Protein AF-A0A9D1DR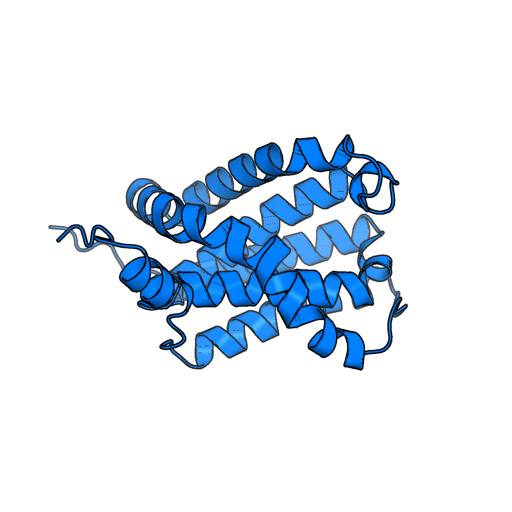M4-F1 (afdb_monomer_lite)

Radius of gyration: 16.8 Å; chains: 1; bounding box: 46×32×51 Å

Sequence (198 aa):
KNHEITGFREWLKTVFCVKNRISVYFLIAAGLVLYFGTHMAVSNRTETTLPFYMFFLSLPGNLIIGGLEDAGWTYVLQPRLDKKFGFLISSALIGIVWVFWHIPLFFIPGTNHCEGLIDFGMFNVQVMALSFFRGAIYKAAGKGYVFAYVLFHTMFNAAFSLFGPVTATWAGTIAANAIIVLFSVGIAAVYHKPKEIT

Foldseek 3Di:
DPPDQPDDVSLCCLLQVPDKDVVLVVLLVVLLCLLLVLLCVFLVDDAWPDPPVLLVVQLVVLLVPPLVVCLVCLVPQQVVLCVVPNLPRSLQVVLVVVLVVCVVLCVDPPHCNVVVLDDNVLVSLVSSLVSLVLSLSCLRTDSNSSNSRSNSSSSNVSVCNTRVVSSPDPRSSVRSSVVSNVVSVVSSVVSDDPPDPD

Secondary structure (DSSP, 8-state):
------SHHHHHHHHT-----HHHHHHHHHHHHHHHHHHHHHHT----SS-THHHHHHHHHHIIIIITHHHHHHHHHHHHHHHHHHHHHHHHHHHHHHHHHHGGGGGSTTSTTTTTSS-HHHHHHHHHHHHHHHHHHHHH--TTHHHHHHHHHHHHHHHHHHHGGGG--HHHHHHHHHHHHHHHHHHHHHT-PPP---

InterPro domains:
  IPR003675 CAAX prenyl protease 2/Lysostaphin resistance protein A-like domain [PF02517] (55-158)
  IPR042150 CAAX prenyl protease 2, MmRce1-like [PTHR35797] (40-194)

Organism: NCBI:txid2840830

pLDDT: mean 89.92, std 11.47, range [36.94, 98.56]

Structure (mmCIF, N/CA/C/O backbone):
data_AF-A0A9D1DRM4-F1
#
_entry.id   AF-A0A9D1DRM4-F1
#
loop_
_atom_site.group_PDB
_atom_site.id
_atom_site.type_symbol
_atom_site.label_atom_id
_atom_site.label_alt_id
_atom_site.label_comp_id
_atom_site.label_asym_id
_atom_site.label_entity_id
_atom_site.label_seq_id
_atom_site.pdbx_PDB_ins_code
_atom_site.Cartn_x
_atom_site.Cartn_y
_atom_site.Cartn_z
_atom_site.occupancy
_atom_site.B_iso_or_equiv
_atom_site.auth_seq_id
_atom_site.auth_comp_id
_atom_site.auth_asym_id
_atom_site.auth_atom_id
_atom_site.pdbx_PDB_model_num
ATOM 1 N N . LYS A 1 1 ? -22.356 -0.331 20.986 1.00 36.94 1 LYS A N 1
ATOM 2 C CA . LYS A 1 1 ? -23.014 0.815 20.313 1.00 36.94 1 LYS A CA 1
ATOM 3 C C . LYS A 1 1 ? -22.531 0.847 18.872 1.00 36.94 1 LYS A C 1
ATOM 5 O O . LYS A 1 1 ? -21.354 1.118 18.663 1.00 36.94 1 LYS A O 1
ATOM 10 N N . ASN A 1 2 ? -23.387 0.484 17.917 1.00 41.25 2 ASN A N 1
ATOM 11 C CA . ASN A 1 2 ? -23.089 0.656 16.498 1.00 41.25 2 ASN A CA 1
ATOM 12 C C . ASN A 1 2 ? -23.055 2.165 16.244 1.00 41.25 2 ASN A C 1
ATOM 14 O O . ASN A 1 2 ? -24.086 2.824 16.320 1.00 41.25 2 ASN A O 1
ATOM 18 N N . HIS A 1 3 ? -21.861 2.729 16.078 1.00 54.75 3 HIS A N 1
ATOM 19 C CA . HIS A 1 3 ? -21.708 4.096 15.594 1.00 54.75 3 HIS A CA 1
ATOM 20 C C . HIS A 1 3 ? -22.037 4.075 14.104 1.00 54.75 3 HIS A C 1
ATOM 22 O O . HIS A 1 3 ? -21.135 4.003 13.284 1.00 54.75 3 HIS A O 1
ATOM 28 N N . GLU A 1 4 ? -23.318 4.014 13.757 1.00 66.31 4 GLU A N 1
ATOM 29 C CA . GLU A 1 4 ? -23.748 4.189 12.375 1.00 66.31 4 GLU A CA 1
ATOM 30 C C . GLU A 1 4 ? -23.605 5.668 12.029 1.00 66.31 4 GLU A C 1
ATOM 32 O O . GLU A 1 4 ? -24.077 6.534 12.763 1.00 66.31 4 GLU A O 1
ATOM 37 N N . ILE A 1 5 ? -22.876 5.953 10.951 1.00 72.06 5 ILE A N 1
ATOM 38 C CA . ILE A 1 5 ? -22.712 7.310 10.437 1.00 72.06 5 ILE A CA 1
ATOM 39 C C . ILE A 1 5 ? -24.086 7.791 9.978 1.00 72.06 5 ILE A C 1
ATOM 41 O O . ILE A 1 5 ? -24.659 7.234 9.045 1.00 72.06 5 ILE A O 1
ATOM 45 N N . THR A 1 6 ? -24.598 8.835 10.623 1.00 77.62 6 THR A N 1
ATOM 46 C CA . THR A 1 6 ? -25.965 9.327 10.397 1.00 77.62 6 THR A CA 1
ATOM 47 C C . THR A 1 6 ? -26.061 10.346 9.258 1.00 77.62 6 THR A C 1
ATOM 49 O O . THR A 1 6 ? -27.157 10.681 8.816 1.00 77.62 6 THR A O 1
ATOM 52 N N . GLY A 1 7 ? -24.926 10.824 8.731 1.00 83.69 7 GLY A N 1
ATOM 53 C CA . GLY A 1 7 ? -24.907 11.729 7.583 1.00 83.69 7 GLY A CA 1
ATOM 54 C C . GLY A 1 7 ? -23.515 12.064 7.043 1.00 83.69 7 GLY A C 1
ATOM 55 O O . GLY A 1 7 ? -22.487 11.777 7.660 1.00 83.69 7 GLY A O 1
ATOM 56 N N . PHE A 1 8 ? -23.482 12.739 5.890 1.00 82.56 8 PHE A N 1
ATOM 57 C CA . PHE A 1 8 ? -22.255 13.076 5.150 1.00 82.56 8 PHE A CA 1
ATOM 58 C C . PHE A 1 8 ? -21.216 13.845 5.985 1.00 82.56 8 PHE A C 1
ATOM 60 O O . PHE A 1 8 ? -20.021 13.562 5.933 1.00 82.56 8 PHE A O 1
ATOM 67 N N . ARG A 1 9 ? -21.659 14.781 6.834 1.00 83.81 9 ARG A N 1
ATOM 68 C CA . ARG A 1 9 ? -20.763 15.541 7.723 1.00 83.81 9 ARG A CA 1
ATOM 69 C C . ARG A 1 9 ? -20.055 14.647 8.746 1.00 83.81 9 ARG A C 1
ATOM 71 O O . ARG A 1 9 ? -18.907 14.905 9.099 1.00 83.81 9 ARG A O 1
ATOM 78 N N . GLU A 1 10 ? -20.737 13.628 9.256 1.00 82.19 10 GLU A N 1
ATOM 79 C CA . GLU A 1 10 ? -20.170 12.676 10.215 1.00 82.19 10 GLU A CA 1
ATOM 80 C C . GLU A 1 10 ? -19.231 11.680 9.520 1.00 82.19 10 GLU A C 1
ATOM 82 O O . GLU A 1 10 ? -18.183 11.331 10.071 1.00 82.19 10 GLU A O 1
ATOM 87 N N . TRP A 1 11 ? -19.536 11.328 8.267 1.00 82.38 11 TRP A N 1
ATOM 88 C CA . TRP A 1 11 ? -18.630 10.575 7.404 1.00 82.38 11 TRP A CA 1
ATOM 89 C C . TRP A 1 11 ? -17.308 11.317 7.202 1.00 82.38 11 TRP A C 1
ATOM 91 O O . TRP A 1 11 ? -16.253 10.782 7.537 1.00 82.38 11 TRP A O 1
ATOM 101 N N . LEU A 1 12 ? -17.357 12.586 6.783 1.00 84.25 12 LEU A N 1
ATOM 102 C CA . LEU A 1 12 ? -16.156 13.409 6.610 1.00 84.25 12 LEU A CA 1
ATOM 103 C C . LEU A 1 12 ? -15.336 13.516 7.899 1.00 84.25 12 LEU A C 1
ATOM 105 O O . LEU A 1 12 ? -14.119 13.361 7.870 1.00 84.25 12 LEU A O 1
ATOM 109 N N . LYS A 1 13 ? -15.985 13.715 9.052 1.00 84.50 13 LYS A N 1
ATOM 110 C CA . LYS A 1 13 ? -15.288 13.743 10.350 1.00 84.50 13 LYS A CA 1
ATOM 111 C C . LYS A 1 13 ? -14.579 12.429 10.671 1.00 84.50 13 LYS A C 1
ATOM 113 O O . LYS A 1 13 ? -13.543 12.451 11.328 1.00 84.50 13 LYS A O 1
ATOM 118 N N . THR A 1 14 ? -15.139 11.304 10.241 1.00 83.31 14 THR A N 1
ATOM 119 C CA . THR A 1 14 ? -14.554 9.977 10.450 1.00 83.31 14 THR A CA 1
ATOM 120 C C . THR A 1 14 ? -13.354 9.758 9.532 1.00 83.31 14 THR A C 1
ATOM 122 O O . THR A 1 14 ? -12.290 9.351 9.999 1.00 83.31 14 THR A O 1
ATOM 125 N N . VAL A 1 15 ? -13.506 10.079 8.245 1.00 84.06 15 VAL A N 1
ATOM 126 C CA . VAL A 1 15 ? -12.454 9.934 7.230 1.00 84.06 15 VAL A CA 1
ATOM 127 C C . VAL A 1 15 ? -11.271 10.853 7.514 1.00 84.06 15 VAL A C 1
ATOM 129 O O . VAL A 1 15 ? -10.132 10.405 7.466 1.00 84.06 15 VAL A O 1
ATOM 132 N N . PHE A 1 16 ? -11.529 12.104 7.895 1.00 86.88 16 PHE A N 1
ATOM 133 C CA . PHE A 1 16 ? -10.506 13.109 8.196 1.00 86.88 16 PHE A CA 1
ATOM 134 C C . PHE A 1 16 ? -10.181 13.210 9.695 1.00 86.88 16 PHE A C 1
ATOM 136 O O . PHE A 1 16 ? -9.763 14.256 10.194 1.00 86.88 16 PHE A O 1
ATOM 143 N N . CYS A 1 17 ? -10.362 12.121 10.448 1.00 87.12 17 CYS A N 1
ATOM 144 C CA . CYS A 1 17 ? -10.011 12.076 11.865 1.00 87.12 17 CYS A CA 1
ATOM 145 C C . CYS A 1 17 ? -8.489 11.955 12.057 1.00 87.12 17 CYS A C 1
ATOM 147 O O . CYS A 1 17 ? -7.955 10.869 12.279 1.00 87.12 17 CYS A O 1
ATOM 149 N N . VAL A 1 18 ? -7.791 13.095 12.044 1.00 86.44 18 VAL A N 1
ATOM 150 C CA . VAL A 1 18 ? -6.328 13.192 12.249 1.00 86.44 18 VAL A CA 1
ATOM 151 C C . VAL A 1 18 ? -5.904 12.843 13.686 1.00 86.44 18 VAL A C 1
ATOM 153 O O . VAL A 1 18 ? -4.725 12.686 14.002 1.00 86.44 18 VAL A O 1
ATOM 156 N N . LYS A 1 19 ? -6.846 12.706 14.623 1.00 87.06 19 LYS A N 1
ATOM 157 C CA . LYS A 1 19 ? -6.506 12.415 16.018 1.00 87.06 19 LYS A CA 1
ATOM 158 C C . LYS A 1 19 ? -6.052 10.959 16.170 1.00 87.06 19 LYS A C 1
ATOM 160 O O . LYS A 1 19 ? -6.870 10.047 16.301 1.00 87.06 19 LYS A O 1
ATOM 165 N N . ASN A 1 20 ? -4.738 10.754 16.216 1.00 88.38 20 ASN A N 1
ATOM 166 C CA . ASN A 1 20 ? -4.112 9.455 16.443 1.00 88.38 20 ASN A CA 1
ATOM 167 C C . ASN A 1 20 ? -2.824 9.588 17.273 1.00 88.38 20 ASN A C 1
ATOM 169 O O . ASN A 1 20 ? -2.328 10.693 17.491 1.00 88.38 20 ASN A O 1
ATOM 173 N N . ARG A 1 21 ? -2.286 8.463 17.760 1.00 91.00 21 ARG A N 1
ATOM 174 C CA . ARG A 1 21 ? -0.978 8.441 18.435 1.00 91.00 21 ARG A CA 1
ATOM 175 C C . ARG A 1 21 ? 0.113 8.813 17.434 1.00 91.00 21 ARG A C 1
ATOM 177 O O . ARG A 1 21 ? 0.102 8.299 16.319 1.00 91.00 21 ARG A O 1
ATOM 184 N N . ILE A 1 22 ? 1.081 9.633 17.844 1.00 90.88 22 ILE A N 1
ATOM 185 C CA . ILE A 1 22 ? 2.159 10.077 16.946 1.00 90.88 22 ILE A CA 1
ATOM 186 C C . ILE A 1 22 ? 2.984 8.907 16.387 1.00 90.88 22 ILE A C 1
ATOM 188 O O . ILE A 1 22 ? 3.410 8.939 15.236 1.00 90.88 22 ILE A O 1
ATOM 192 N N . SER A 1 23 ? 3.105 7.824 17.161 1.00 91.75 23 SER A N 1
ATOM 193 C CA . SER A 1 23 ? 3.755 6.578 16.745 1.00 91.75 23 SER A CA 1
ATOM 194 C C . SER A 1 23 ? 3.146 5.965 15.480 1.00 91.75 23 SER A C 1
ATOM 196 O O . SER A 1 23 ? 3.852 5.293 14.741 1.00 91.75 23 SER A O 1
ATOM 198 N N . VAL A 1 24 ? 1.860 6.204 15.199 1.00 94.31 24 VAL A N 1
ATOM 199 C CA . VAL A 1 24 ? 1.194 5.695 13.989 1.00 94.31 24 VAL A CA 1
ATOM 200 C C . VAL A 1 24 ? 1.701 6.417 12.743 1.00 94.31 24 VAL A C 1
ATOM 202 O O . VAL A 1 24 ? 1.925 5.780 11.722 1.00 94.31 24 VAL A O 1
ATOM 205 N N . TYR A 1 25 ? 1.945 7.726 12.824 1.00 95.19 25 TYR A N 1
ATOM 206 C CA . TYR A 1 25 ? 2.501 8.489 11.704 1.00 95.19 25 TYR A CA 1
ATOM 207 C C . TYR A 1 25 ? 3.953 8.104 11.424 1.00 95.19 25 TYR A C 1
ATOM 209 O O . TYR A 1 25 ? 4.328 7.922 10.267 1.00 95.19 25 TYR A O 1
ATOM 217 N N . PHE A 1 26 ? 4.744 7.882 12.478 1.00 95.88 26 PHE A N 1
ATOM 218 C CA . PHE A 1 26 ? 6.086 7.318 12.334 1.00 95.88 26 PHE A CA 1
ATOM 219 C C . PHE A 1 26 ? 6.060 5.918 11.723 1.00 95.88 26 PHE A C 1
ATOM 221 O O . PHE A 1 26 ? 6.889 5.618 10.874 1.00 95.88 26 PHE A O 1
ATOM 228 N N . LEU A 1 27 ? 5.092 5.081 12.101 1.00 96.31 27 LEU A N 1
ATOM 229 C CA . LEU A 1 27 ? 4.919 3.748 11.532 1.00 96.31 27 LEU A CA 1
ATOM 230 C C . LEU A 1 27 ? 4.606 3.803 10.033 1.00 96.31 27 LEU A C 1
ATOM 232 O O . LEU A 1 27 ? 5.196 3.043 9.274 1.00 96.31 27 LEU A O 1
ATOM 236 N N . ILE A 1 28 ? 3.736 4.719 9.595 1.00 97.06 28 ILE A N 1
ATOM 237 C CA . ILE A 1 28 ? 3.430 4.935 8.170 1.00 97.06 28 ILE A CA 1
ATOM 238 C C . ILE A 1 28 ? 4.693 5.351 7.406 1.00 97.06 28 ILE A C 1
ATOM 240 O O . ILE A 1 28 ? 5.018 4.749 6.384 1.00 97.06 28 ILE A O 1
ATOM 244 N N . ALA A 1 29 ? 5.433 6.337 7.923 1.00 97.25 29 ALA A N 1
ATOM 245 C CA . ALA A 1 29 ? 6.683 6.784 7.315 1.00 97.25 29 ALA A CA 1
ATOM 246 C C . ALA A 1 29 ? 7.726 5.654 7.256 1.00 97.25 29 ALA A C 1
ATOM 248 O O . ALA A 1 29 ? 8.344 5.439 6.216 1.00 97.25 29 ALA A O 1
ATOM 249 N N . ALA A 1 30 ? 7.873 4.887 8.341 1.00 97.44 30 ALA A N 1
ATOM 250 C CA . ALA A 1 30 ? 8.773 3.743 8.407 1.00 97.44 30 ALA A CA 1
ATOM 251 C C . ALA A 1 30 ? 8.388 2.655 7.398 1.00 97.44 30 ALA A C 1
ATOM 253 O O . ALA A 1 30 ? 9.265 2.131 6.724 1.00 97.44 30 ALA A O 1
ATOM 254 N N . GLY A 1 31 ? 7.096 2.352 7.242 1.00 97.94 31 GLY A N 1
ATOM 255 C CA . GLY A 1 31 ? 6.619 1.389 6.249 1.00 97.94 31 GLY A CA 1
ATOM 256 C C . GLY A 1 31 ? 6.957 1.796 4.815 1.00 97.94 31 GLY A C 1
ATOM 257 O O . GLY A 1 31 ? 7.418 0.962 4.042 1.00 97.94 31 GLY A O 1
ATOM 258 N N . LEU A 1 32 ? 6.803 3.080 4.473 1.00 97.50 32 LEU A N 1
ATOM 259 C CA . LEU A 1 32 ? 7.175 3.606 3.154 1.00 97.50 32 LEU A CA 1
ATOM 260 C C . LEU A 1 32 ? 8.683 3.521 2.911 1.00 97.50 32 LEU A C 1
ATOM 262 O O . LEU A 1 32 ? 9.111 3.000 1.883 1.00 97.50 32 LEU A O 1
ATOM 266 N N . VAL A 1 33 ? 9.486 3.992 3.869 1.00 97.50 33 VAL A N 1
ATOM 267 C CA . VAL A 1 33 ? 10.953 3.937 3.780 1.00 97.50 33 VAL A CA 1
ATOM 268 C C . VAL A 1 33 ? 11.430 2.493 3.666 1.00 97.50 33 VAL A C 1
ATOM 270 O O . VAL A 1 33 ? 12.284 2.197 2.838 1.00 97.50 33 VAL A O 1
ATOM 273 N N . LEU A 1 34 ? 10.854 1.583 4.451 1.00 97.94 34 LEU A N 1
ATOM 274 C CA . LEU A 1 34 ? 11.199 0.168 4.421 1.00 97.94 34 LEU A CA 1
ATOM 275 C C . LEU A 1 34 ? 10.847 -0.461 3.069 1.00 97.94 34 LEU A C 1
ATOM 277 O O . LEU A 1 34 ? 11.671 -1.171 2.497 1.00 97.94 34 LEU A O 1
ATOM 281 N N . TYR A 1 35 ? 9.658 -0.173 2.535 1.00 98.19 35 TYR A N 1
ATOM 282 C CA . TYR A 1 35 ? 9.191 -0.728 1.266 1.00 98.19 35 TYR A CA 1
ATOM 283 C C . TYR A 1 35 ? 10.049 -0.256 0.083 1.00 98.19 35 TYR A C 1
ATOM 285 O O . TYR A 1 35 ? 10.682 -1.068 -0.596 1.00 98.19 35 TYR A O 1
ATOM 293 N N . PHE A 1 36 ? 10.127 1.060 -0.142 1.00 96.94 36 PHE A N 1
ATOM 294 C CA . PHE A 1 36 ? 10.882 1.618 -1.268 1.00 96.94 36 PHE A CA 1
ATOM 295 C C . PHE A 1 36 ? 12.396 1.462 -1.077 1.00 96.94 36 PHE A C 1
ATOM 297 O O . PHE A 1 36 ? 13.102 1.152 -2.033 1.00 96.94 36 PHE A O 1
ATOM 304 N N . GLY A 1 37 ? 12.897 1.584 0.155 1.00 97.06 37 GLY A N 1
ATOM 305 C CA . GLY A 1 37 ? 14.309 1.375 0.473 1.00 97.06 37 GLY A CA 1
ATOM 306 C C . GLY A 1 37 ? 14.765 -0.063 0.225 1.00 97.06 37 GLY A C 1
ATOM 307 O O . GLY A 1 37 ? 15.851 -0.266 -0.312 1.00 97.06 37 GLY A O 1
ATOM 308 N N . THR A 1 38 ? 13.926 -1.064 0.519 1.00 97.69 38 THR A N 1
ATOM 309 C CA . THR A 1 38 ? 14.236 -2.466 0.183 1.00 97.69 38 THR A CA 1
ATOM 310 C C . THR A 1 38 ? 14.303 -2.666 -1.326 1.00 97.69 38 THR A C 1
ATOM 312 O O . THR A 1 38 ? 15.235 -3.303 -1.815 1.00 97.69 38 THR A O 1
ATOM 315 N N . HIS A 1 39 ? 13.355 -2.098 -2.076 1.00 97.06 39 HIS A N 1
ATOM 316 C CA . HIS A 1 39 ? 13.408 -2.126 -3.535 1.00 97.06 39 HIS A CA 1
ATOM 317 C C . HIS A 1 39 ? 14.721 -1.539 -4.057 1.00 97.06 39 HIS A C 1
ATOM 319 O O . HIS A 1 39 ? 15.394 -2.199 -4.847 1.00 97.06 39 HIS A O 1
ATOM 325 N N . MET A 1 40 ? 15.126 -0.360 -3.576 1.00 95.88 40 MET A N 1
ATOM 326 C CA . MET A 1 40 ? 16.384 0.279 -3.978 1.00 95.88 40 MET A CA 1
ATOM 327 C C . MET A 1 40 ? 17.606 -0.580 -3.633 1.00 95.88 40 MET A C 1
ATOM 329 O O . MET A 1 40 ? 18.469 -0.791 -4.483 1.00 95.88 40 MET A O 1
ATOM 333 N N . ALA A 1 41 ? 17.655 -1.128 -2.417 1.00 96.62 41 ALA A N 1
ATOM 334 C CA . ALA A 1 41 ? 18.775 -1.935 -1.940 1.00 96.62 41 ALA A CA 1
ATOM 335 C C . ALA A 1 41 ? 18.930 -3.260 -2.705 1.00 96.62 41 ALA A C 1
ATOM 337 O O . ALA A 1 41 ? 20.045 -3.655 -3.031 1.00 96.62 41 ALA A O 1
ATOM 338 N N . VAL A 1 42 ? 17.823 -3.946 -3.002 1.00 96.75 42 VAL A N 1
ATOM 339 C CA . VAL A 1 42 ? 17.845 -5.273 -3.642 1.00 96.75 42 VAL A CA 1
ATOM 340 C C . VAL A 1 42 ? 17.980 -5.175 -5.158 1.00 96.75 42 VAL A C 1
ATOM 342 O O . VAL A 1 42 ? 18.662 -5.992 -5.769 1.00 96.75 42 VAL A O 1
ATOM 345 N N . SER A 1 43 ? 17.335 -4.186 -5.781 1.00 92.06 43 SER A N 1
ATOM 346 C CA . SER A 1 43 ? 17.418 -3.995 -7.234 1.00 92.06 43 SER A CA 1
ATOM 347 C C . SER A 1 43 ? 18.674 -3.241 -7.674 1.00 92.06 43 SER A C 1
ATOM 349 O O . SER A 1 43 ? 18.968 -3.221 -8.868 1.00 92.06 43 SER A O 1
ATOM 351 N N . ASN A 1 44 ? 19.402 -2.630 -6.730 1.00 91.31 44 ASN A N 1
ATOM 352 C CA . ASN A 1 44 ? 20.499 -1.698 -6.989 1.00 91.31 44 ASN A CA 1
ATOM 353 C C . ASN A 1 44 ? 20.085 -0.559 -7.946 1.00 91.31 44 ASN A C 1
ATOM 355 O O . ASN A 1 44 ? 20.857 -0.135 -8.806 1.00 91.31 44 ASN A O 1
ATOM 359 N N . ARG A 1 45 ? 18.833 -0.094 -7.820 1.00 88.69 45 ARG A N 1
ATOM 360 C CA . ARG A 1 45 ? 18.260 1.009 -8.603 1.00 88.69 45 ARG A CA 1
ATOM 361 C C . ARG A 1 45 ? 17.907 2.170 -7.691 1.00 88.69 45 ARG A C 1
ATOM 363 O O . ARG A 1 45 ? 17.248 1.990 -6.672 1.00 88.69 45 ARG A O 1
ATOM 370 N N . THR A 1 46 ? 18.286 3.369 -8.103 1.00 89.12 46 THR A N 1
ATOM 371 C CA . THR A 1 46 ? 17.977 4.630 -7.405 1.00 89.12 46 THR A CA 1
ATOM 372 C C . THR A 1 46 ? 17.340 5.659 -8.337 1.00 89.12 46 THR A C 1
ATOM 374 O O . THR A 1 46 ? 17.280 6.845 -8.022 1.00 89.12 46 THR A O 1
ATOM 377 N N . GLU A 1 47 ? 16.861 5.194 -9.491 1.00 88.31 47 GLU A N 1
ATOM 378 C CA . GLU A 1 47 ? 16.211 6.010 -10.509 1.00 88.31 47 GLU A CA 1
ATOM 379 C C . GLU A 1 47 ? 14.950 6.682 -9.955 1.00 88.31 47 GLU A C 1
ATOM 381 O O . GLU A 1 47 ? 14.124 6.052 -9.287 1.00 88.31 47 GLU A O 1
ATOM 386 N N . THR A 1 48 ? 14.791 7.965 -10.272 1.00 88.12 48 THR A N 1
ATOM 387 C CA . THR A 1 48 ? 13.595 8.747 -9.968 1.00 88.12 48 THR A CA 1
ATOM 388 C C . THR A 1 48 ? 12.977 9.267 -11.258 1.00 88.12 48 THR A C 1
ATOM 390 O O . THR A 1 48 ? 13.665 9.802 -12.124 1.00 88.12 48 THR A O 1
ATOM 393 N N . THR A 1 49 ? 11.663 9.113 -11.398 1.00 87.25 49 THR A N 1
ATOM 394 C CA . THR A 1 49 ? 10.894 9.631 -12.546 1.00 87.25 49 THR A CA 1
ATOM 395 C C . THR A 1 49 ? 10.624 11.122 -12.425 1.00 87.25 49 THR A C 1
ATOM 397 O O . THR A 1 49 ? 10.549 11.830 -13.426 1.00 87.25 49 THR A O 1
ATOM 400 N N . LEU A 1 50 ? 10.450 11.598 -11.192 1.00 89.50 50 LEU A N 1
ATOM 401 C CA . LEU A 1 50 ? 10.074 12.966 -10.875 1.00 89.50 50 LEU A CA 1
ATOM 402 C C . LEU A 1 50 ? 10.974 13.530 -9.767 1.00 89.50 50 LEU A C 1
ATOM 404 O O . LEU A 1 50 ? 11.418 12.786 -8.886 1.00 89.50 50 LEU A O 1
ATOM 408 N N . PRO A 1 51 ? 11.216 14.853 -9.755 1.00 91.94 51 PRO A N 1
ATOM 409 C CA . PRO A 1 51 ? 11.911 15.503 -8.653 1.00 91.94 51 PRO A CA 1
ATOM 410 C C . PRO A 1 51 ? 11.192 15.293 -7.317 1.00 91.94 51 PRO A C 1
ATOM 412 O O . PRO A 1 51 ? 9.964 15.276 -7.259 1.00 91.94 51 PRO A O 1
ATOM 415 N N . PHE A 1 52 ? 11.944 15.245 -6.215 1.00 90.69 52 PHE A N 1
ATOM 416 C CA . PHE A 1 52 ? 11.384 14.941 -4.893 1.00 90.69 52 PHE A CA 1
ATOM 417 C C . PHE A 1 52 ? 10.242 15.877 -4.456 1.00 90.69 52 PHE A C 1
ATOM 419 O O . PHE A 1 52 ? 9.302 15.432 -3.806 1.00 90.69 52 PHE A O 1
ATOM 426 N N . TYR A 1 53 ? 10.254 17.155 -4.851 1.00 92.69 53 TYR A N 1
ATOM 427 C CA . TYR A 1 53 ? 9.172 18.087 -4.504 1.00 92.69 53 TYR A CA 1
ATOM 428 C C . TYR A 1 53 ? 7.805 17.671 -5.087 1.00 92.69 53 TYR A C 1
ATOM 430 O O . TYR A 1 53 ? 6.770 18.021 -4.516 1.00 92.69 53 TYR A O 1
ATOM 438 N N . MET A 1 54 ? 7.782 16.882 -6.172 1.00 93.69 54 MET A N 1
ATOM 439 C CA . MET A 1 54 ? 6.547 16.333 -6.748 1.00 93.69 54 MET A CA 1
ATOM 440 C C . MET A 1 54 ? 5.849 15.354 -5.804 1.00 93.69 54 MET A C 1
ATOM 442 O O . MET A 1 54 ? 4.633 15.187 -5.900 1.00 93.69 54 MET A O 1
ATOM 446 N N . PHE A 1 55 ? 6.574 14.768 -4.844 1.00 94.06 55 PHE A N 1
ATOM 447 C CA . PHE A 1 55 ? 5.962 13.988 -3.773 1.00 94.06 55 PHE A CA 1
ATOM 448 C C . PHE A 1 55 ? 4.874 14.810 -3.081 1.00 94.06 55 PHE A C 1
ATOM 450 O O . PHE A 1 55 ? 3.723 14.393 -3.038 1.00 94.06 55 PHE A O 1
ATOM 457 N N . PHE A 1 56 ? 5.215 16.018 -2.626 1.00 94.06 56 PHE A N 1
ATOM 458 C CA . PHE A 1 56 ? 4.289 16.889 -1.905 1.00 94.06 56 PHE A CA 1
ATOM 459 C C . PHE A 1 56 ? 3.199 17.464 -2.810 1.00 94.06 56 PHE A C 1
ATOM 461 O O . PHE A 1 56 ? 2.040 17.522 -2.402 1.00 94.06 56 PHE A O 1
ATOM 468 N N . LEU A 1 57 ? 3.549 17.848 -4.043 1.00 93.81 57 LEU A N 1
ATOM 469 C CA . LEU A 1 57 ? 2.581 18.405 -4.995 1.00 93.81 57 LEU A CA 1
ATOM 470 C C . LEU A 1 57 ? 1.528 17.386 -5.439 1.00 93.81 57 LEU A C 1
ATOM 472 O O . LEU A 1 57 ? 0.400 17.768 -5.735 1.00 93.81 57 LEU A O 1
ATOM 476 N N . SER A 1 58 ? 1.870 16.097 -5.459 1.00 92.00 58 SER A N 1
ATOM 477 C CA . SER A 1 58 ? 0.949 15.037 -5.872 1.00 92.00 58 SER A CA 1
ATOM 478 C C . SER A 1 58 ? 0.011 14.562 -4.754 1.00 92.00 58 SER A C 1
ATOM 480 O O . SER A 1 58 ? -0.978 13.889 -5.048 1.00 92.00 58 SER A O 1
ATOM 482 N N . LEU A 1 59 ? 0.253 14.916 -3.482 1.00 92.88 59 LEU A N 1
ATOM 483 C CA . LEU A 1 59 ? -0.575 14.459 -2.353 1.00 92.88 59 LEU A CA 1
ATOM 484 C C . LEU A 1 59 ? -2.066 14.819 -2.494 1.00 92.88 59 LEU A C 1
ATOM 486 O O . LEU A 1 59 ? -2.888 13.935 -2.256 1.00 92.88 59 LEU A O 1
ATOM 490 N N . PRO A 1 60 ? -2.467 16.045 -2.896 1.00 91.69 60 PRO A N 1
ATOM 491 C CA . PRO A 1 60 ? -3.886 16.382 -3.020 1.00 91.69 60 PRO A CA 1
ATOM 492 C C . PRO A 1 60 ? -4.605 15.544 -4.083 1.00 91.69 60 PRO A C 1
ATOM 494 O O . PRO A 1 60 ? -5.713 15.071 -3.844 1.00 91.69 60 PRO A O 1
ATOM 497 N N . GLY A 1 61 ? -3.964 15.316 -5.234 1.00 88.69 61 GLY A N 1
ATOM 498 C CA . GLY A 1 61 ? -4.521 14.481 -6.301 1.00 88.69 61 GLY A CA 1
ATOM 499 C C . GLY A 1 61 ? -4.634 13.018 -5.876 1.00 88.69 61 GLY A C 1
ATOM 500 O O . GLY A 1 61 ? -5.697 12.414 -6.011 1.00 88.69 61 GLY A O 1
ATOM 501 N N . ASN A 1 62 ? -3.573 12.476 -5.271 1.00 89.44 62 ASN A N 1
ATOM 502 C CA . ASN A 1 62 ? -3.556 11.102 -4.764 1.00 89.44 62 ASN A CA 1
ATOM 503 C C . ASN A 1 62 ? -4.559 10.871 -3.628 1.00 89.44 62 ASN A C 1
ATOM 505 O O . ASN A 1 62 ? -5.088 9.770 -3.508 1.00 89.44 62 ASN A O 1
ATOM 509 N N . LEU A 1 63 ? -4.853 11.893 -2.820 1.00 89.06 63 LEU A N 1
ATOM 510 C CA . LEU A 1 63 ? -5.876 11.819 -1.781 1.00 89.06 63 LEU A CA 1
ATOM 511 C C . LEU A 1 63 ? -7.273 11.651 -2.386 1.00 89.06 63 LEU A C 1
ATOM 513 O O . LEU A 1 63 ? -8.050 10.837 -1.894 1.00 89.06 63 LEU A O 1
ATOM 517 N N . ILE A 1 64 ? -7.588 12.415 -3.436 1.00 85.31 64 ILE A N 1
ATOM 518 C CA . ILE A 1 64 ? -8.901 12.381 -4.092 1.00 85.31 64 ILE A CA 1
ATOM 519 C C . ILE A 1 64 ? -9.084 11.081 -4.869 1.00 85.31 64 ILE A C 1
ATOM 521 O O . ILE A 1 64 ? -10.139 10.464 -4.755 1.00 85.31 64 ILE A O 1
ATOM 525 N N . ILE A 1 65 ? -8.070 10.696 -5.647 1.00 79.88 65 ILE A N 1
ATOM 526 C CA . ILE A 1 65 ? -8.140 9.537 -6.534 1.00 79.88 65 ILE A CA 1
ATOM 527 C C . ILE A 1 65 ? -7.973 8.262 -5.713 1.00 79.88 65 ILE A C 1
ATOM 529 O O . ILE A 1 65 ? -8.938 7.544 -5.563 1.00 79.88 65 ILE A O 1
ATOM 533 N N . GLY A 1 66 ? -6.819 8.014 -5.089 1.00 75.19 66 GLY A N 1
ATOM 534 C CA . GLY A 1 66 ? -6.582 6.749 -4.379 1.00 75.19 66 GLY A CA 1
ATOM 535 C C . GLY A 1 66 ? -7.038 6.751 -2.919 1.00 75.19 66 GLY A C 1
ATOM 536 O O . GLY A 1 66 ? -7.710 5.832 -2.458 1.00 75.19 66 GLY A O 1
ATOM 537 N N . GLY A 1 67 ? -6.696 7.796 -2.160 1.00 75.44 67 GLY A N 1
ATOM 538 C CA . GLY A 1 67 ? -6.908 7.821 -0.711 1.00 75.44 67 GLY A CA 1
ATOM 539 C C . GLY A 1 67 ? -8.375 7.636 -0.306 1.00 75.44 67 GLY A C 1
ATOM 540 O O . GLY A 1 67 ? -8.674 6.865 0.606 1.00 75.44 67 GLY A O 1
ATOM 541 N N . LEU A 1 68 ? -9.303 8.316 -0.982 1.00 82.12 68 LEU A N 1
ATOM 542 C CA . LEU A 1 68 ? -10.732 8.247 -0.665 1.00 82.12 68 LEU A CA 1
ATOM 543 C C . LEU A 1 68 ? -11.430 6.969 -1.151 1.00 82.12 68 LEU A C 1
ATOM 545 O O . LEU A 1 68 ? -12.438 6.605 -0.538 1.00 82.12 68 LEU A O 1
ATOM 549 N N . GLU A 1 69 ? -10.900 6.256 -2.156 1.00 76.38 69 GLU A N 1
ATOM 550 C CA . GLU A 1 69 ? -11.442 4.953 -2.603 1.00 76.38 69 GLU A CA 1
ATOM 551 C C . GLU A 1 69 ? -11.575 3.971 -1.431 1.00 76.38 69 GLU A C 1
ATOM 553 O 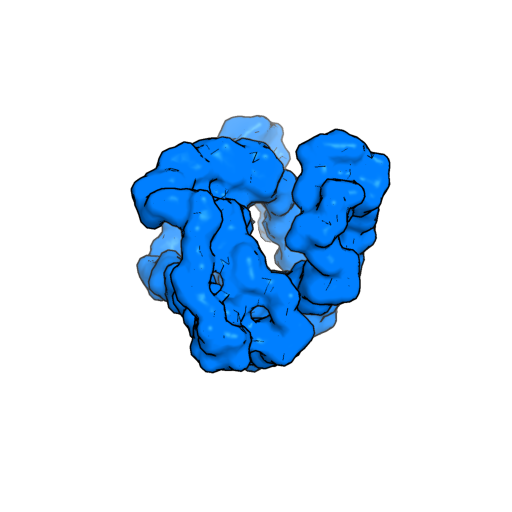O . GLU A 1 69 ? -12.521 3.187 -1.320 1.00 76.38 69 GLU A O 1
ATOM 558 N N . ASP A 1 70 ? -10.643 4.068 -0.490 1.00 74.69 70 ASP A N 1
ATOM 559 C CA . ASP A 1 70 ? -10.505 3.149 0.622 1.00 74.69 70 ASP A CA 1
ATOM 560 C C . ASP A 1 70 ? -11.293 3.498 1.873 1.00 74.69 70 ASP A C 1
ATOM 562 O O . ASP A 1 70 ? -11.426 2.659 2.776 1.00 74.69 70 ASP A O 1
ATOM 566 N N . ALA A 1 71 ? -11.808 4.722 1.956 1.00 80.31 71 ALA A N 1
ATOM 567 C CA . ALA A 1 71 ? -12.484 5.215 3.145 1.00 80.31 71 ALA A CA 1
ATOM 568 C C . ALA A 1 71 ? -13.685 4.327 3.515 1.00 80.31 71 ALA A C 1
ATOM 570 O O . ALA A 1 71 ? -13.874 3.990 4.687 1.00 80.31 71 ALA A O 1
ATOM 571 N N . GLY A 1 72 ? -14.454 3.881 2.514 1.00 75.75 72 GLY A N 1
ATOM 572 C CA . GLY A 1 72 ? -15.611 3.001 2.699 1.00 75.75 72 GLY A CA 1
ATOM 573 C C . GLY A 1 72 ? -15.223 1.598 3.174 1.00 75.75 72 GLY A C 1
ATOM 574 O O . GLY A 1 72 ? -15.674 1.144 4.231 1.00 75.75 72 GLY A O 1
ATOM 575 N N . TRP A 1 73 ? -14.338 0.923 2.435 1.00 76.50 73 TRP A N 1
ATOM 576 C CA . TRP A 1 73 ? -13.877 -0.431 2.761 1.00 76.50 73 TRP A CA 1
ATOM 577 C C . TRP A 1 73 ? -13.186 -0.489 4.122 1.00 76.50 73 TRP A C 1
ATOM 579 O O . TRP A 1 73 ? -13.398 -1.415 4.902 1.00 76.50 73 TRP A O 1
ATOM 589 N N . THR A 1 74 ? -12.377 0.516 4.441 1.00 83.50 74 THR A N 1
ATOM 590 C CA . THR A 1 74 ? -11.622 0.560 5.696 1.00 83.50 74 THR A CA 1
ATOM 591 C C . THR A 1 74 ? -12.524 0.797 6.883 1.00 83.50 74 THR A C 1
ATOM 593 O O . THR A 1 74 ? -12.342 0.153 7.908 1.00 83.50 74 THR A O 1
ATOM 596 N N . TYR A 1 75 ? -13.520 1.667 6.750 1.00 85.62 75 TYR A N 1
ATOM 597 C CA . TYR A 1 75 ? -14.461 1.924 7.829 1.00 85.62 75 TYR A CA 1
ATOM 598 C C . TYR A 1 75 ? -15.358 0.711 8.133 1.00 85.62 75 TYR A C 1
ATOM 600 O O . TYR A 1 75 ? -15.660 0.433 9.294 1.00 85.62 75 TYR A O 1
ATOM 608 N N . VAL A 1 76 ? -15.773 -0.034 7.103 1.00 86.94 76 VAL A N 1
ATOM 609 C CA . VAL A 1 76 ? -16.778 -1.098 7.249 1.00 86.94 76 VAL A CA 1
ATOM 610 C C . VAL A 1 76 ? -16.167 -2.498 7.299 1.00 86.94 76 VAL A C 1
ATOM 612 O O . VAL A 1 76 ? -16.473 -3.276 8.205 1.00 86.94 76 VAL A O 1
ATOM 615 N N . LEU A 1 77 ? -15.341 -2.854 6.316 1.00 90.38 77 LEU A N 1
ATOM 616 C CA . LEU A 1 77 ? -14.907 -4.232 6.083 1.00 90.38 77 LEU A CA 1
ATOM 617 C C . LEU A 1 77 ? -13.785 -4.642 7.044 1.00 90.38 77 LEU A C 1
ATOM 619 O O . LEU A 1 77 ? -13.875 -5.701 7.668 1.00 90.38 77 LEU A O 1
ATOM 623 N N . GLN A 1 78 ? -12.779 -3.779 7.226 1.00 89.88 78 GLN A N 1
ATOM 624 C CA . GLN A 1 78 ? -11.619 -4.068 8.079 1.00 89.88 78 GLN A CA 1
ATOM 625 C C . GLN A 1 78 ? -12.001 -4.405 9.532 1.00 89.88 78 GLN A C 1
ATOM 627 O O . GLN A 1 78 ? -11.573 -5.457 10.013 1.00 89.88 78 GLN A O 1
ATOM 632 N N . PRO A 1 79 ? -12.835 -3.617 10.243 1.00 91.00 79 PRO A N 1
ATOM 633 C CA . PRO A 1 79 ? -13.151 -3.912 11.638 1.00 91.00 79 PRO A CA 1
ATOM 634 C C . PRO A 1 79 ? -13.994 -5.180 11.792 1.00 91.00 79 PRO A C 1
ATOM 636 O O . PRO A 1 79 ? -13.840 -5.916 12.766 1.00 91.00 79 PRO A O 1
ATOM 639 N N . ARG A 1 80 ? -14.887 -5.452 10.830 1.00 91.94 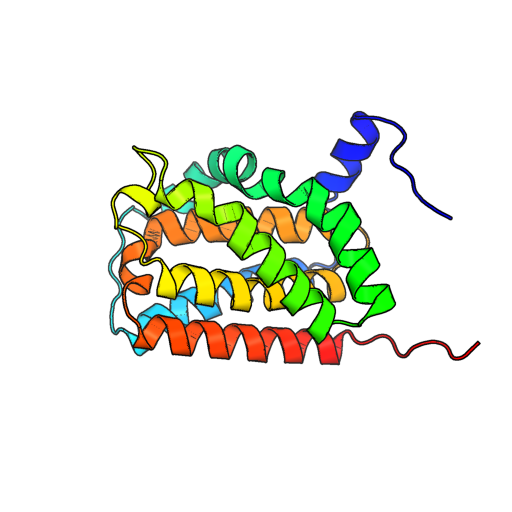80 ARG A N 1
ATOM 640 C CA . ARG A 1 80 ? -15.762 -6.633 10.847 1.00 91.94 80 ARG A CA 1
ATOM 641 C C . ARG A 1 80 ? -14.970 -7.919 10.628 1.00 91.94 80 ARG A C 1
ATOM 643 O O . ARG A 1 80 ? -15.161 -8.877 11.377 1.00 91.94 80 ARG A O 1
ATOM 650 N N . LEU A 1 81 ? -14.081 -7.933 9.634 1.00 93.44 81 LEU A N 1
ATOM 651 C CA . LEU A 1 81 ? -13.239 -9.091 9.345 1.00 93.44 81 LEU A CA 1
ATOM 652 C C . LEU A 1 81 ? -12.223 -9.336 10.459 1.00 93.44 81 LEU A C 1
ATOM 654 O O . LEU A 1 81 ? -12.099 -10.472 10.911 1.00 93.44 81 LEU A O 1
ATOM 658 N N . ASP A 1 82 ? -11.568 -8.292 10.968 1.00 92.62 82 ASP A N 1
ATOM 659 C CA . ASP A 1 82 ? -10.580 -8.442 12.037 1.00 92.62 82 ASP A CA 1
ATOM 660 C C . ASP A 1 82 ? -11.217 -8.931 13.346 1.00 92.62 82 ASP A C 1
ATOM 662 O O . ASP A 1 82 ? -10.670 -9.813 14.007 1.00 92.62 82 ASP A O 1
ATOM 666 N N . LYS A 1 83 ? -12.420 -8.449 13.688 1.00 91.94 83 LYS A N 1
ATOM 667 C CA . LYS A 1 83 ? -13.159 -8.945 14.859 1.00 91.94 83 LYS A CA 1
ATOM 668 C C . LYS A 1 83 ? -13.536 -10.425 14.725 1.00 91.94 83 LYS A C 1
ATOM 670 O O . LYS A 1 83 ? -13.522 -11.144 15.724 1.00 91.94 83 LYS A O 1
ATOM 675 N N . LYS A 1 84 ? -13.897 -10.875 13.518 1.00 94.25 84 LYS A N 1
ATOM 676 C CA . LYS A 1 84 ? -14.372 -12.246 13.272 1.00 94.25 84 LYS A CA 1
ATOM 677 C C . LYS A 1 84 ? -13.231 -13.249 13.096 1.00 94.25 84 LYS A C 1
ATOM 679 O O . LYS A 1 84 ? -13.307 -14.343 13.644 1.00 94.25 84 LYS A O 1
ATOM 684 N N . PHE A 1 85 ? -12.191 -12.883 12.355 1.00 93.88 85 PHE A N 1
ATOM 685 C CA . PHE A 1 85 ? -11.153 -13.809 11.895 1.00 93.88 85 PHE A CA 1
ATOM 686 C C . PHE A 1 85 ? -9.737 -13.461 12.378 1.00 93.88 85 PHE A C 1
ATOM 688 O O . PHE A 1 85 ? -8.809 -14.240 12.175 1.00 93.88 85 PHE A O 1
ATOM 695 N N . GLY A 1 86 ? -9.556 -12.316 13.038 1.00 94.00 86 GLY A N 1
ATOM 696 C CA . GLY A 1 86 ? -8.247 -11.836 13.470 1.00 94.00 86 GLY A CA 1
ATOM 697 C C . GLY A 1 86 ? -7.406 -11.259 12.330 1.00 94.00 86 GLY A C 1
ATOM 698 O O . GLY A 1 86 ? -7.812 -11.232 11.169 1.00 94.00 86 GLY A O 1
ATOM 699 N N . PHE A 1 87 ? -6.205 -10.801 12.685 1.00 95.25 87 PHE A N 1
ATOM 700 C CA . PHE A 1 87 ? -5.351 -9.993 11.814 1.00 95.25 87 PHE A CA 1
ATOM 701 C C . PHE A 1 87 ? -4.974 -10.695 10.501 1.00 95.25 87 PHE A C 1
ATOM 703 O O . PHE A 1 87 ? -5.171 -10.120 9.433 1.00 95.25 87 PHE A O 1
ATOM 710 N N . LEU A 1 88 ? -4.458 -11.928 10.570 1.00 96.44 88 LEU A N 1
ATOM 711 C CA . LEU A 1 88 ? -3.913 -12.627 9.399 1.00 96.44 88 LEU A CA 1
ATOM 712 C C . LEU A 1 88 ? -4.988 -12.881 8.339 1.00 96.44 88 LEU A C 1
ATOM 714 O O . LEU A 1 88 ? -4.848 -12.465 7.192 1.00 96.44 88 LEU A O 1
ATOM 718 N N . ILE A 1 89 ? -6.093 -13.510 8.746 1.00 96.50 89 ILE A N 1
ATOM 719 C CA . ILE A 1 89 ? -7.190 -13.855 7.838 1.00 96.50 89 ILE A CA 1
ATOM 720 C C . ILE A 1 89 ? -7.901 -12.586 7.360 1.00 96.50 89 ILE A C 1
ATOM 722 O O . ILE A 1 89 ? -8.213 -12.471 6.179 1.00 96.50 89 ILE A O 1
ATOM 726 N N . SER A 1 90 ? -8.118 -11.601 8.242 1.00 95.56 90 SER A N 1
ATOM 727 C CA . SER A 1 90 ? -8.715 -10.327 7.835 1.00 95.56 90 SER A CA 1
ATOM 728 C C . SER A 1 90 ? -7.877 -9.608 6.786 1.00 95.56 90 SER A C 1
ATOM 730 O O . SER A 1 90 ? -8.452 -9.041 5.864 1.00 95.56 90 SER A O 1
ATOM 732 N N . SER A 1 91 ? -6.551 -9.600 6.931 1.00 96.50 91 SER A N 1
ATOM 733 C CA . SER A 1 91 ? -5.658 -8.931 5.981 1.00 96.50 91 SER A CA 1
ATOM 734 C C . SER A 1 91 ? -5.682 -9.647 4.636 1.00 96.50 91 SER A C 1
ATOM 736 O O . SER A 1 91 ? -5.950 -9.012 3.623 1.00 96.50 91 SER A O 1
ATOM 738 N N . ALA A 1 92 ? -5.549 -10.978 4.633 1.00 97.62 92 ALA A N 1
ATOM 739 C CA . ALA A 1 92 ? -5.605 -11.780 3.413 1.00 97.62 92 ALA A CA 1
ATOM 740 C C . ALA A 1 92 ? -6.929 -11.610 2.648 1.00 97.62 92 ALA A C 1
ATOM 742 O O . ALA A 1 92 ? -6.915 -11.387 1.441 1.00 97.62 92 ALA A O 1
ATOM 743 N N . LEU A 1 93 ? -8.075 -11.658 3.340 1.00 96.62 93 LEU A N 1
ATOM 744 C CA . LEU A 1 93 ? -9.386 -11.458 2.710 1.00 96.62 93 LEU A CA 1
ATOM 745 C C . LEU A 1 93 ? -9.524 -10.064 2.093 1.00 96.62 93 LEU A C 1
ATOM 747 O O . LEU A 1 93 ? -10.082 -9.924 1.008 1.00 96.62 93 LEU A O 1
ATOM 751 N N . ILE A 1 94 ? -9.006 -9.036 2.766 1.00 94.88 94 ILE A N 1
ATOM 752 C CA . ILE A 1 94 ? -9.019 -7.669 2.240 1.00 94.88 94 ILE A CA 1
ATOM 753 C C . ILE A 1 94 ? -8.105 -7.549 1.031 1.00 94.88 94 ILE A C 1
ATOM 755 O O . ILE A 1 94 ? -8.529 -6.963 0.043 1.00 94.88 94 ILE A O 1
ATOM 759 N N . GLY A 1 95 ? -6.906 -8.136 1.079 1.00 95.56 95 GLY A N 1
ATOM 760 C CA . GLY A 1 95 ? -5.996 -8.199 -0.061 1.00 95.56 95 GLY A CA 1
ATOM 761 C C . GLY A 1 95 ? -6.653 -8.838 -1.281 1.00 95.56 95 GLY A C 1
ATOM 762 O O . GLY A 1 95 ? -6.593 -8.269 -2.362 1.00 95.56 95 GLY A O 1
ATOM 763 N N . ILE A 1 96 ? -7.371 -9.951 -1.097 1.00 96.44 96 ILE A N 1
ATOM 764 C CA . ILE A 1 96 ? -8.107 -10.623 -2.178 1.00 96.44 96 ILE A CA 1
ATOM 765 C C . ILE A 1 96 ? -9.170 -9.696 -2.778 1.00 96.44 96 ILE A C 1
ATOM 767 O O . ILE A 1 96 ? -9.219 -9.523 -3.993 1.00 96.44 96 ILE A O 1
ATOM 771 N N . VAL A 1 97 ? -10.006 -9.073 -1.939 1.00 94.25 97 VAL A N 1
ATOM 772 C CA . VAL A 1 97 ? -11.024 -8.113 -2.406 1.00 94.25 97 VAL A CA 1
ATOM 773 C C . VAL A 1 97 ? -10.371 -6.972 -3.186 1.00 94.25 97 VAL A C 1
ATOM 775 O O . VAL A 1 97 ? -10.878 -6.572 -4.230 1.00 94.25 97 VAL A O 1
ATOM 778 N N . TRP A 1 98 ? -9.232 -6.480 -2.707 1.00 93.56 98 TRP A N 1
ATOM 779 C CA . TRP A 1 98 ? -8.477 -5.418 -3.356 1.00 93.56 98 TRP A CA 1
ATOM 780 C C . TRP A 1 98 ? -7.873 -5.846 -4.693 1.00 93.56 98 TRP A C 1
ATOM 782 O O . TRP A 1 98 ? -7.974 -5.090 -5.651 1.00 93.56 98 TRP A O 1
ATOM 792 N N . VAL A 1 99 ? -7.313 -7.052 -4.803 1.00 95.50 99 VAL A N 1
ATOM 793 C CA . VAL A 1 99 ? -6.850 -7.605 -6.085 1.00 95.50 99 VAL A CA 1
ATOM 794 C C . VAL A 1 99 ? -7.985 -7.561 -7.104 1.00 95.50 99 VAL A C 1
ATOM 796 O O . VAL A 1 99 ? -7.835 -6.948 -8.157 1.00 95.50 99 VAL A O 1
ATOM 79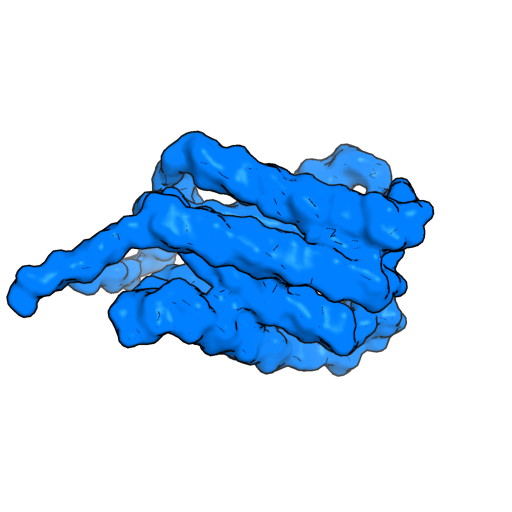9 N N . PHE A 1 100 ? -9.150 -8.120 -6.760 1.00 95.31 100 PHE A N 1
ATOM 800 C CA . PHE A 1 100 ? -10.304 -8.135 -7.661 1.00 95.31 100 PHE A CA 1
ATOM 801 C C . PHE A 1 100 ? -10.811 -6.732 -8.009 1.00 95.31 100 PHE A C 1
ATOM 803 O O . PHE A 1 100 ? -11.197 -6.498 -9.153 1.00 95.31 100 PHE A O 1
ATOM 810 N N . TRP A 1 101 ? -10.774 -5.796 -7.056 1.00 92.94 101 TRP A N 1
ATOM 811 C CA . TRP A 1 101 ? -11.155 -4.400 -7.281 1.00 92.94 101 TRP A CA 1
ATOM 812 C C . TRP A 1 101 ? -10.289 -3.707 -8.342 1.00 92.94 101 TRP A C 1
ATOM 814 O O . TRP A 1 101 ? -10.808 -2.910 -9.116 1.00 92.94 101 TRP A O 1
ATOM 824 N N . HIS A 1 102 ? -8.997 -4.035 -8.416 1.00 92.81 102 HIS A N 1
ATOM 825 C CA . HIS A 1 102 ? -8.053 -3.379 -9.327 1.00 92.81 102 HIS A CA 1
ATOM 826 C C . HIS A 1 102 ? -7.927 -4.057 -10.698 1.00 92.81 102 HIS A C 1
ATOM 828 O O . HIS A 1 102 ? -7.367 -3.454 -11.612 1.00 92.81 102 HIS A O 1
ATOM 834 N N . ILE A 1 103 ? -8.469 -5.268 -10.890 1.00 94.94 103 ILE A N 1
ATOM 835 C CA . ILE A 1 103 ? -8.447 -5.968 -12.190 1.00 94.94 103 ILE A CA 1
ATOM 836 C C . ILE A 1 103 ? -8.922 -5.077 -13.355 1.00 94.94 103 ILE A C 1
ATOM 838 O O . ILE A 1 103 ? -8.237 -5.065 -14.378 1.00 94.94 103 ILE A O 1
ATOM 842 N N . PRO A 1 104 ? -10.020 -4.296 -13.245 1.00 94.56 104 PRO A N 1
ATOM 843 C CA . PRO A 1 104 ? -10.474 -3.433 -14.335 1.00 94.56 104 PRO A CA 1
ATOM 844 C C . PRO A 1 104 ? -9.425 -2.430 -14.827 1.00 94.56 104 PRO A C 1
ATOM 846 O O . PRO A 1 104 ? -9.418 -2.116 -16.013 1.00 94.56 104 PRO A O 1
ATOM 849 N N . LEU A 1 105 ? -8.511 -1.961 -13.966 1.00 92.50 105 LEU A N 1
ATOM 850 C CA . LEU A 1 105 ? -7.481 -0.993 -14.361 1.00 92.50 105 LEU A CA 1
ATOM 851 C C . LEU A 1 105 ? -6.580 -1.533 -15.475 1.00 92.50 105 LEU A C 1
ATOM 853 O O . LEU A 1 105 ? -6.176 -0.775 -16.346 1.00 92.50 105 LEU A O 1
ATOM 857 N N . PHE A 1 106 ? -6.333 -2.842 -15.517 1.00 95.44 106 PHE A N 1
ATOM 858 C CA . PHE A 1 106 ? -5.511 -3.471 -16.556 1.00 95.44 106 PHE A CA 1
ATOM 859 C C . PHE A 1 106 ? -6.169 -3.493 -17.943 1.00 95.44 106 PHE A C 1
ATOM 861 O O . PHE A 1 106 ? -5.519 -3.862 -18.916 1.00 95.44 106 PHE A O 1
ATOM 868 N N . PHE A 1 107 ? -7.434 -3.080 -18.047 1.00 95.44 107 PHE A N 1
ATOM 869 C CA . PHE A 1 107 ? -8.193 -3.049 -19.298 1.00 95.44 107 PHE A CA 1
ATOM 870 C C . PHE A 1 107 ? -8.659 -1.640 -19.693 1.00 95.44 107 PHE A C 1
ATOM 872 O O . PHE A 1 107 ? -9.274 -1.486 -20.746 1.00 95.44 107 PHE A O 1
ATOM 879 N N . ILE A 1 108 ? -8.401 -0.616 -18.868 1.00 94.38 108 ILE A N 1
ATOM 880 C CA . ILE A 1 108 ? -8.819 0.769 -19.128 1.00 94.38 108 ILE A CA 1
ATOM 881 C C . ILE A 1 108 ? -7.657 1.537 -19.782 1.00 94.38 108 ILE A C 1
ATOM 883 O O . ILE A 1 108 ? -6.638 1.759 -19.114 1.00 94.38 108 ILE A O 1
ATOM 887 N N . PRO A 1 109 ? -7.795 1.982 -21.050 1.00 94.94 109 PRO A N 1
ATOM 888 C CA . PRO A 1 109 ? -6.765 2.763 -21.735 1.00 94.94 109 PRO A CA 1
ATOM 889 C C . PRO A 1 109 ? -6.417 4.059 -20.992 1.00 94.94 109 PRO A C 1
ATOM 891 O O . PRO A 1 109 ? -7.297 4.715 -20.434 1.00 94.94 109 PRO A O 1
ATOM 894 N N . GLY A 1 110 ? -5.138 4.443 -21.011 1.00 89.69 110 GLY A N 1
ATOM 895 C CA . GLY A 1 110 ? -4.625 5.633 -20.319 1.00 89.69 110 GLY A CA 1
ATOM 896 C C . GLY A 1 110 ? -4.276 5.414 -18.843 1.00 89.69 110 GLY A C 1
ATOM 897 O O . GLY A 1 110 ? -3.941 6.366 -18.141 1.00 89.69 110 GLY A O 1
ATOM 898 N N . THR A 1 111 ? -4.364 4.177 -18.347 1.00 90.00 111 THR A N 1
ATOM 899 C CA . THR A 1 111 ? -3.845 3.812 -17.024 1.00 90.00 111 THR A CA 1
ATOM 900 C C . THR A 1 111 ? -2.453 3.191 -17.142 1.00 90.00 111 THR A C 1
ATOM 902 O O . THR A 1 111 ? -2.188 2.410 -18.056 1.00 90.00 111 THR A O 1
ATOM 905 N N . ASN A 1 112 ? -1.597 3.425 -16.142 1.00 89.62 112 ASN A N 1
ATOM 906 C CA . ASN A 1 112 ? -0.273 2.787 -16.048 1.00 89.62 112 ASN A CA 1
ATOM 907 C C . ASN A 1 112 ? -0.340 1.244 -16.090 1.00 89.62 112 ASN A C 1
ATOM 909 O O . ASN A 1 112 ? 0.614 0.588 -16.503 1.00 89.62 112 ASN A O 1
ATOM 913 N N . HIS A 1 113 ? -1.462 0.670 -15.645 1.00 92.81 113 HIS A N 1
ATOM 914 C CA . HIS A 1 113 ? -1.714 -0.769 -15.643 1.00 92.81 113 HIS A CA 1
ATOM 915 C C . HIS A 1 113 ? -1.953 -1.292 -17.064 1.00 92.81 113 HIS A C 1
ATOM 917 O O . HIS A 1 113 ? -1.289 -2.230 -17.494 1.00 92.81 113 HIS A O 1
ATOM 923 N N . CYS A 1 114 ? -2.863 -0.660 -17.813 1.00 93.50 114 CYS A N 1
ATOM 924 C CA . CYS A 1 114 ? -3.163 -1.041 -19.194 1.00 93.50 114 CYS A CA 1
ATOM 925 C C . CYS A 1 114 ? -1.995 -0.753 -20.153 1.00 93.50 114 CYS A C 1
ATOM 927 O O . CYS A 1 114 ? -1.812 -1.476 -21.128 1.00 93.50 114 CYS A O 1
ATOM 929 N N . GLU A 1 115 ? -1.193 0.280 -19.882 1.00 92.38 115 GLU A N 1
ATOM 930 C CA . GLU A 1 115 ? -0.009 0.631 -20.683 1.00 92.38 115 GLU A CA 1
ATOM 931 C C . GLU A 1 115 ? 1.200 -0.289 -20.429 1.00 92.38 115 GLU A C 1
ATOM 933 O O . GLU A 1 115 ? 2.219 -0.173 -21.106 1.00 92.38 115 GLU A O 1
ATOM 938 N N . GLY A 1 116 ? 1.105 -1.217 -19.469 1.00 88.50 116 GLY A N 1
ATOM 939 C CA . GLY A 1 116 ? 2.163 -2.186 -19.172 1.00 88.50 116 GLY A CA 1
ATOM 940 C C . GLY A 1 116 ? 3.335 -1.623 -18.363 1.00 88.50 116 GLY A C 1
ATOM 941 O O . GLY A 1 116 ? 4.357 -2.291 -18.226 1.00 88.50 116 GLY A O 1
ATOM 942 N N . LEU A 1 117 ? 3.197 -0.419 -17.794 1.00 88.62 117 LEU A N 1
ATOM 943 C CA . LEU A 1 117 ? 4.194 0.168 -16.889 1.00 88.62 117 LEU A CA 1
ATOM 944 C C . LEU A 1 117 ? 4.208 -0.524 -15.518 1.00 88.62 117 LEU A C 1
ATOM 946 O O . LEU A 1 117 ? 5.202 -0.459 -14.795 1.00 88.62 117 LEU A O 1
ATOM 950 N N . ILE A 1 118 ? 3.101 -1.177 -15.159 1.00 91.75 118 ILE A N 1
ATOM 951 C CA . ILE A 1 118 ? 2.938 -1.951 -13.931 1.00 91.75 118 ILE A CA 1
ATOM 952 C C . ILE A 1 118 ? 2.691 -3.412 -14.312 1.00 91.75 118 ILE A C 1
ATOM 954 O O . ILE A 1 118 ? 1.674 -3.736 -14.923 1.00 91.75 118 ILE A O 1
ATOM 958 N N . ASP A 1 119 ? 3.607 -4.300 -13.921 1.00 95.06 119 ASP A N 1
ATOM 959 C CA . ASP A 1 119 ? 3.445 -5.739 -14.136 1.00 95.06 119 ASP A CA 1
ATOM 960 C C . ASP A 1 119 ? 2.282 -6.293 -13.297 1.00 95.06 119 ASP A C 1
ATOM 962 O O . ASP A 1 119 ? 2.211 -6.078 -12.084 1.00 95.06 119 ASP A O 1
ATOM 966 N N . PHE A 1 120 ? 1.384 -7.042 -13.942 1.00 95.19 120 PHE A N 1
ATOM 967 C CA . PHE A 1 120 ? 0.200 -7.608 -13.294 1.00 95.19 120 PHE A CA 1
ATOM 968 C C . PHE A 1 120 ? 0.565 -8.526 -12.122 1.00 95.19 120 PHE A C 1
ATOM 970 O O . PHE A 1 120 ? -0.028 -8.433 -11.047 1.00 95.19 120 PHE A O 1
ATOM 977 N N . GLY A 1 121 ? 1.552 -9.408 -12.289 1.00 96.44 121 GLY A N 1
ATOM 978 C CA . GLY A 1 121 ? 1.963 -10.340 -11.242 1.00 96.44 121 GLY A CA 1
ATOM 979 C C . GLY A 1 121 ? 2.553 -9.615 -10.033 1.00 96.44 121 GLY A C 1
ATOM 980 O O . GLY A 1 121 ? 2.127 -9.853 -8.900 1.00 96.44 121 GLY A O 1
ATOM 981 N N . MET A 1 122 ? 3.489 -8.695 -10.272 1.00 96.88 122 MET A N 1
ATOM 982 C CA . MET A 1 122 ? 4.119 -7.895 -9.220 1.00 96.88 122 MET A CA 1
ATOM 983 C C . MET A 1 122 ? 3.097 -7.037 -8.473 1.00 96.88 122 MET A C 1
ATOM 985 O O . MET A 1 122 ? 3.139 -6.970 -7.244 1.00 96.88 122 MET A O 1
ATOM 989 N N . PHE A 1 123 ? 2.149 -6.432 -9.194 1.00 96.06 123 PHE A N 1
ATOM 990 C CA . PHE A 1 123 ? 1.079 -5.634 -8.604 1.00 96.06 123 PHE A CA 1
ATOM 991 C C . PHE A 1 123 ? 0.205 -6.456 -7.654 1.00 96.06 123 PHE A C 1
ATOM 993 O O . PHE A 1 123 ? -0.051 -6.034 -6.530 1.00 96.06 123 PHE A O 1
ATOM 1000 N N . ASN A 1 124 ? -0.199 -7.664 -8.051 1.00 96.88 124 ASN A N 1
ATOM 1001 C CA . ASN A 1 124 ? -1.001 -8.533 -7.188 1.00 96.88 124 ASN A CA 1
ATOM 1002 C C . ASN A 1 124 ? -0.244 -8.944 -5.916 1.00 96.88 124 ASN A C 1
ATOM 1004 O O . ASN A 1 124 ? -0.811 -8.922 -4.821 1.00 96.88 124 ASN A O 1
ATOM 1008 N N . VAL A 1 125 ? 1.047 -9.276 -6.035 1.00 97.69 125 VAL A N 1
ATOM 1009 C CA . VAL A 1 125 ? 1.905 -9.576 -4.874 1.00 97.69 125 VAL A CA 1
ATOM 1010 C C . VAL A 1 125 ? 2.017 -8.360 -3.952 1.00 97.69 125 VAL A C 1
ATOM 1012 O O . VAL A 1 125 ? 1.889 -8.504 -2.733 1.00 97.69 125 VAL A O 1
ATOM 1015 N N . GLN A 1 126 ? 2.189 -7.167 -4.526 1.00 97.44 126 GLN A N 1
ATOM 1016 C CA . GLN A 1 126 ? 2.235 -5.907 -3.790 1.00 97.44 126 GLN A CA 1
ATOM 1017 C C . GLN A 1 126 ? 0.932 -5.641 -3.036 1.00 97.44 126 GLN A C 1
ATOM 1019 O O . GLN A 1 126 ? 0.952 -5.444 -1.822 1.00 97.44 126 GLN A O 1
ATOM 1024 N N . VAL A 1 127 ? -0.207 -5.684 -3.724 1.00 96.31 127 VAL A N 1
ATOM 1025 C CA . VAL A 1 127 ? -1.532 -5.475 -3.129 1.00 96.31 127 VAL A CA 1
ATOM 1026 C C . VAL A 1 127 ? -1.767 -6.428 -1.958 1.00 96.31 127 VAL A C 1
ATOM 1028 O O . VAL A 1 127 ? -2.191 -6.004 -0.878 1.00 96.31 127 VAL A O 1
ATOM 1031 N N . MET A 1 128 ? -1.440 -7.710 -2.137 1.00 97.94 128 MET A N 1
ATOM 1032 C CA . MET A 1 128 ? -1.576 -8.703 -1.076 1.00 97.94 128 MET A CA 1
ATOM 1033 C C . MET A 1 128 ? -0.703 -8.366 0.131 1.00 97.94 128 MET A C 1
ATOM 1035 O O . MET A 1 128 ? -1.195 -8.396 1.256 1.00 97.94 128 MET A O 1
ATOM 1039 N N . ALA A 1 129 ? 0.560 -8.000 -0.061 1.00 98.00 129 ALA A N 1
ATOM 1040 C CA . ALA A 1 129 ? 1.455 -7.666 1.042 1.00 98.00 129 ALA A CA 1
ATOM 1041 C C . ALA A 1 129 ? 1.061 -6.367 1.765 1.00 98.00 129 ALA A C 1
ATOM 1043 O O . ALA A 1 129 ? 1.015 -6.328 2.997 1.00 98.00 129 ALA A O 1
ATOM 1044 N N . LEU A 1 130 ? 0.701 -5.316 1.023 1.00 97.12 130 LEU A N 1
ATOM 1045 C CA . LEU A 1 130 ? 0.263 -4.041 1.596 1.00 97.12 130 LEU A CA 1
ATOM 1046 C C . LEU A 1 130 ? -1.060 -4.167 2.361 1.00 97.12 130 LEU A C 1
ATOM 1048 O O . LEU A 1 130 ? -1.287 -3.412 3.308 1.00 97.12 130 LEU A O 1
ATOM 1052 N N . SER A 1 131 ? -1.895 -5.164 2.045 1.00 96.75 131 SER A N 1
ATOM 1053 C CA . SER A 1 131 ? -3.094 -5.471 2.836 1.00 96.75 131 SER A CA 1
ATOM 1054 C C . SER A 1 131 ? -2.773 -5.875 4.286 1.00 96.75 131 SER A C 1
ATOM 1056 O O . SER A 1 131 ? -3.520 -5.524 5.204 1.00 96.75 131 SER A O 1
ATOM 1058 N N . PHE A 1 132 ? -1.628 -6.526 4.534 1.00 97.94 132 PHE A N 1
ATOM 1059 C CA . PHE A 1 132 ? -1.149 -6.801 5.894 1.00 97.94 132 PHE A CA 1
ATOM 1060 C C . PHE A 1 132 ? -0.701 -5.520 6.589 1.00 97.94 132 PHE A C 1
ATOM 1062 O O . PHE A 1 132 ? -1.015 -5.321 7.764 1.00 97.94 132 PHE A O 1
ATOM 1069 N N . PHE A 1 133 ? -0.035 -4.618 5.868 1.00 97.81 133 PHE A N 1
ATOM 1070 C CA . PHE A 1 133 ? 0.397 -3.346 6.440 1.00 97.81 133 PHE A CA 1
ATOM 1071 C C . PHE A 1 133 ? -0.784 -2.438 6.783 1.00 97.81 133 PHE A C 1
ATOM 1073 O O . PHE A 1 133 ? -0.831 -1.862 7.869 1.00 97.81 133 PHE A O 1
ATOM 1080 N N . ARG A 1 134 ? -1.815 -2.418 5.935 1.00 94.69 134 ARG A N 1
ATOM 1081 C CA . ARG A 1 134 ? -3.123 -1.829 6.244 1.00 94.69 134 ARG A CA 1
ATOM 1082 C C . ARG A 1 134 ? -3.712 -2.399 7.534 1.00 94.69 134 ARG A C 1
ATOM 1084 O O . ARG A 1 134 ? -4.125 -1.638 8.410 1.00 94.69 134 ARG A O 1
ATOM 1091 N N . GLY A 1 135 ? -3.742 -3.725 7.675 1.00 95.12 135 GLY A N 1
ATOM 1092 C CA . GLY A 1 135 ? -4.223 -4.378 8.893 1.00 95.12 135 GLY A CA 1
ATOM 1093 C C . GLY A 1 135 ? -3.402 -3.990 10.131 1.00 95.12 135 GLY A C 1
ATOM 1094 O O . GLY A 1 135 ? -3.959 -3.785 11.210 1.00 95.12 135 GLY A O 1
ATOM 1095 N N . ALA A 1 136 ? -2.087 -3.830 9.979 1.00 96.31 136 ALA A N 1
ATOM 1096 C CA . ALA A 1 136 ? -1.181 -3.436 11.051 1.00 96.31 136 ALA A CA 1
ATOM 1097 C C . ALA A 1 136 ? -1.398 -1.973 11.467 1.00 96.31 136 ALA A C 1
ATOM 1099 O O . ALA A 1 136 ? -1.497 -1.684 12.662 1.00 96.31 136 ALA A O 1
ATOM 1100 N N . ILE A 1 137 ? -1.577 -1.065 10.498 1.00 95.50 137 ILE A N 1
ATOM 1101 C CA . ILE A 1 137 ? -2.003 0.319 10.742 1.00 95.50 137 ILE A CA 1
ATOM 1102 C C . ILE A 1 137 ? -3.327 0.321 11.501 1.00 95.50 137 ILE A C 1
ATOM 1104 O O . ILE A 1 137 ? -3.440 1.025 12.499 1.00 95.50 137 ILE A O 1
ATOM 1108 N N . TYR A 1 138 ? -4.305 -0.493 11.094 1.00 94.12 138 TYR A N 1
ATOM 1109 C CA . TYR A 1 138 ? -5.587 -0.604 11.790 1.00 94.12 138 TYR A CA 1
ATOM 1110 C C . TYR A 1 138 ? -5.430 -1.043 13.257 1.00 94.12 138 TYR A C 1
ATOM 1112 O O . TYR A 1 138 ? -6.058 -0.454 14.135 1.00 94.12 138 TYR A O 1
ATOM 1120 N N . LYS A 1 139 ? -4.557 -2.016 13.553 1.00 93.12 139 LYS A N 1
ATOM 1121 C CA . LYS A 1 139 ? -4.265 -2.449 14.936 1.00 93.12 139 LYS A CA 1
ATOM 1122 C C . LYS A 1 139 ? -3.564 -1.368 15.762 1.00 93.12 139 LYS A C 1
ATOM 1124 O O . LYS A 1 139 ? -3.866 -1.195 16.944 1.00 93.12 139 LYS A O 1
ATOM 1129 N N . ALA A 1 140 ? -2.619 -0.653 15.156 1.00 93.38 140 ALA A N 1
ATOM 1130 C CA . ALA A 1 140 ? -1.852 0.394 15.821 1.00 93.38 140 ALA A CA 1
ATOM 1131 C C . ALA A 1 140 ? -2.659 1.693 15.993 1.00 93.38 140 ALA A C 1
ATOM 1133 O O . ALA A 1 140 ? -2.441 2.454 16.943 1.00 93.38 140 ALA A O 1
ATOM 1134 N N . ALA A 1 141 ? -3.598 1.964 15.092 1.00 90.88 141 ALA A N 1
ATOM 1135 C CA . ALA A 1 141 ? -4.398 3.170 15.090 1.00 90.88 141 ALA A CA 1
ATOM 1136 C C . ALA A 1 141 ? -5.552 3.107 16.100 1.00 90.88 141 ALA A C 1
ATOM 1138 O O . ALA A 1 141 ? -6.198 2.086 16.308 1.00 90.88 141 ALA A O 1
ATOM 1139 N N . GLY A 1 142 ? -5.812 4.245 16.747 1.00 85.06 142 GLY A N 1
ATOM 1140 C CA . GLY A 1 142 ? -6.998 4.426 17.581 1.00 85.06 142 GLY A CA 1
ATOM 1141 C C . GLY A 1 142 ? -8.237 4.737 16.737 1.00 85.06 142 GLY A C 1
ATOM 1142 O O . GLY A 1 142 ? -8.456 4.180 15.670 1.00 85.06 142 GLY A O 1
ATOM 1143 N N . LYS A 1 143 ? -9.044 5.704 17.184 1.00 84.31 143 LYS A N 1
ATOM 1144 C CA . LYS A 1 143 ? -10.267 6.128 16.473 1.00 84.31 143 LYS A CA 1
ATOM 1145 C C . LYS A 1 143 ? -10.013 6.711 15.070 1.00 84.31 143 LYS A C 1
ATOM 1147 O O . LYS A 1 143 ? -10.936 6.741 14.269 1.00 84.31 143 LYS A O 1
ATOM 1152 N N . GLY A 1 144 ? -8.790 7.159 14.779 1.00 88.38 144 GLY A N 1
ATOM 1153 C CA . GLY A 1 144 ? -8.377 7.724 13.488 1.00 88.38 144 GLY A CA 1
ATOM 1154 C C . GLY A 1 144 ? -7.783 6.712 12.499 1.00 88.38 144 GLY A C 1
ATOM 1155 O O . GLY A 1 144 ? -6.947 7.092 11.685 1.00 88.38 144 GLY A O 1
ATOM 1156 N N . TYR A 1 145 ? -8.133 5.423 12.584 1.00 91.50 145 TYR A N 1
ATOM 1157 C CA . TYR A 1 145 ? -7.562 4.388 11.706 1.00 91.50 145 TYR A CA 1
ATOM 1158 C C . TYR A 1 145 ? -7.922 4.569 10.226 1.00 91.50 145 TYR A C 1
ATOM 1160 O O . TYR A 1 145 ? -7.099 4.260 9.370 1.00 91.50 145 TYR A O 1
ATOM 1168 N N . VAL A 1 146 ? -9.112 5.108 9.925 1.00 92.25 146 VAL A N 1
ATOM 1169 C CA . VAL A 1 146 ? -9.523 5.407 8.543 1.00 92.25 146 VAL A CA 1
ATOM 1170 C C . VAL A 1 146 ? -8.578 6.443 7.947 1.00 92.25 146 VAL A C 1
ATOM 1172 O O . VAL A 1 146 ? -7.938 6.165 6.940 1.00 92.25 146 VAL A O 1
ATOM 1175 N N . PHE A 1 147 ? -8.405 7.584 8.622 1.00 92.81 147 PHE A N 1
ATOM 1176 C CA . PHE A 1 147 ? -7.476 8.626 8.186 1.00 92.81 147 PHE A CA 1
ATOM 1177 C C . PHE A 1 147 ? -6.040 8.110 8.053 1.00 92.81 147 PHE A C 1
ATOM 1179 O O . PHE A 1 147 ? -5.370 8.410 7.073 1.00 92.81 147 PHE A O 1
ATOM 1186 N N . ALA A 1 148 ? -5.565 7.320 9.021 1.00 93.88 148 ALA A N 1
ATOM 1187 C CA . ALA A 1 148 ? -4.208 6.777 8.996 1.00 93.88 148 ALA A CA 1
ATOM 1188 C C . ALA A 1 148 ? -3.950 5.930 7.740 1.00 93.88 148 ALA A C 1
ATOM 1190 O O . ALA A 1 148 ? -2.887 6.035 7.133 1.00 93.88 148 ALA A O 1
ATOM 1191 N N . TYR A 1 149 ? -4.927 5.124 7.328 1.00 92.50 149 TYR A N 1
ATOM 1192 C CA . TYR A 1 149 ? -4.802 4.329 6.114 1.00 92.50 149 TYR A CA 1
ATOM 1193 C C . TYR A 1 149 ? -4.965 5.161 4.835 1.00 92.50 149 TYR A C 1
ATOM 1195 O O . TYR A 1 149 ? -4.157 5.012 3.925 1.00 92.50 149 TYR A O 1
ATOM 1203 N N . VAL A 1 150 ? -5.928 6.089 4.795 1.00 93.44 150 VAL A N 1
ATOM 1204 C CA . VAL A 1 150 ? -6.082 7.056 3.689 1.00 93.44 150 VAL A CA 1
ATOM 1205 C C . VAL A 1 150 ? -4.772 7.814 3.457 1.00 93.44 150 VAL A C 1
ATOM 1207 O O . VAL A 1 150 ? -4.320 7.951 2.321 1.00 93.44 150 VAL A O 1
ATOM 1210 N N . LEU A 1 151 ? -4.126 8.261 4.537 1.00 94.44 151 LEU A N 1
ATOM 1211 C CA . LEU A 1 151 ? -2.827 8.922 4.497 1.00 94.44 151 LEU A CA 1
ATOM 1212 C C . LEU A 1 151 ? -1.741 7.993 3.950 1.00 94.44 151 LEU A C 1
ATOM 1214 O O . LEU A 1 151 ? -1.000 8.399 3.061 1.00 94.44 151 LEU A O 1
ATOM 1218 N N . PHE A 1 152 ? -1.656 6.755 4.448 1.00 95.62 152 PHE A N 1
ATOM 1219 C CA . PHE A 1 152 ? -0.693 5.776 3.945 1.00 95.62 152 PHE A CA 1
ATOM 1220 C C . PHE A 1 152 ? -0.860 5.524 2.443 1.00 95.62 152 PHE A C 1
ATOM 1222 O O . PHE A 1 152 ? 0.118 5.653 1.715 1.00 95.62 152 PHE A O 1
ATOM 1229 N N . HIS A 1 153 ? -2.072 5.225 1.971 1.00 94.88 153 HIS A N 1
ATOM 1230 C CA . HIS A 1 153 ? -2.333 4.974 0.552 1.00 94.88 153 HIS A CA 1
ATOM 1231 C C . HIS A 1 153 ? -1.995 6.213 -0.296 1.00 94.88 153 HIS A C 1
ATOM 1233 O O . HIS A 1 153 ? -1.274 6.112 -1.286 1.00 94.88 153 HIS A O 1
ATOM 1239 N N . THR A 1 154 ? -2.392 7.408 0.155 1.00 95.12 154 THR A N 1
ATOM 1240 C CA . THR A 1 154 ? -2.040 8.676 -0.510 1.00 95.12 154 THR A CA 1
ATOM 1241 C C . THR A 1 154 ? -0.523 8.843 -0.649 1.00 95.12 154 THR A C 1
ATOM 1243 O O . THR A 1 154 ? -0.023 9.151 -1.730 1.00 95.12 154 THR A O 1
ATOM 1246 N N . MET A 1 155 ? 0.224 8.628 0.438 1.00 96.31 155 MET A N 1
ATOM 1247 C CA . MET A 1 155 ? 1.683 8.742 0.439 1.00 96.31 155 MET A CA 1
ATOM 1248 C C . MET A 1 155 ? 2.352 7.629 -0.374 1.00 96.31 155 MET A C 1
ATOM 1250 O O . MET A 1 155 ? 3.383 7.877 -0.992 1.00 96.31 155 MET A O 1
ATOM 1254 N N . PHE A 1 156 ? 1.781 6.422 -0.392 1.00 96.19 156 PHE A N 1
ATOM 1255 C CA . PHE A 1 156 ? 2.280 5.307 -1.188 1.00 96.19 156 PHE A CA 1
ATOM 1256 C C . PHE A 1 156 ? 2.177 5.615 -2.682 1.00 96.19 156 PHE A C 1
ATOM 1258 O O . PHE A 1 156 ? 3.171 5.485 -3.387 1.00 96.19 156 PHE A O 1
ATOM 1265 N N . ASN A 1 157 ? 1.033 6.119 -3.152 1.00 94.31 157 ASN A N 1
ATOM 1266 C CA . ASN A 1 157 ? 0.854 6.486 -4.561 1.00 94.31 157 ASN A CA 1
ATOM 1267 C C . ASN A 1 157 ? 1.730 7.678 -4.965 1.00 94.31 157 ASN A C 1
ATOM 1269 O O . ASN A 1 157 ? 2.304 7.692 -6.058 1.00 94.31 157 ASN A O 1
ATOM 1273 N N . ALA A 1 158 ? 1.898 8.653 -4.065 1.00 95.00 158 ALA A N 1
ATOM 1274 C CA . ALA A 1 158 ? 2.836 9.753 -4.270 1.00 95.00 158 ALA A CA 1
ATOM 1275 C C . ALA A 1 158 ? 4.283 9.241 -4.380 1.00 95.00 158 ALA A C 1
ATOM 1277 O O . ALA A 1 158 ? 5.002 9.618 -5.299 1.00 95.00 158 ALA A O 1
ATOM 1278 N N . ALA A 1 159 ? 4.709 8.336 -3.494 1.00 95.44 159 ALA A N 1
ATOM 1279 C CA . ALA A 1 159 ? 6.035 7.726 -3.559 1.00 95.44 159 ALA A CA 1
ATOM 1280 C C . ALA A 1 159 ? 6.207 6.852 -4.813 1.00 95.44 159 ALA A C 1
ATOM 1282 O O . ALA A 1 159 ? 7.240 6.926 -5.471 1.00 95.44 159 ALA A O 1
ATOM 1283 N N . PHE A 1 160 ? 5.188 6.084 -5.199 1.00 93.62 160 PHE A N 1
ATOM 1284 C CA . PHE A 1 160 ? 5.205 5.265 -6.410 1.00 93.62 160 PHE A CA 1
ATOM 1285 C C . PHE A 1 160 ? 5.332 6.121 -7.676 1.00 93.62 160 PHE A C 1
ATOM 1287 O O . PHE A 1 160 ? 6.099 5.781 -8.570 1.00 93.62 160 PHE A O 1
ATOM 1294 N N . SER A 1 161 ? 4.675 7.283 -7.724 1.00 91.56 161 SER A N 1
ATOM 1295 C CA . SER A 1 161 ? 4.826 8.241 -8.829 1.00 91.56 161 SER A CA 1
ATOM 1296 C C . SER A 1 161 ? 6.267 8.730 -9.022 1.00 91.56 161 SER A C 1
ATOM 1298 O O . SER A 1 161 ? 6.614 9.129 -10.130 1.00 91.56 161 SER A O 1
ATOM 1300 N N . LEU A 1 162 ? 7.096 8.70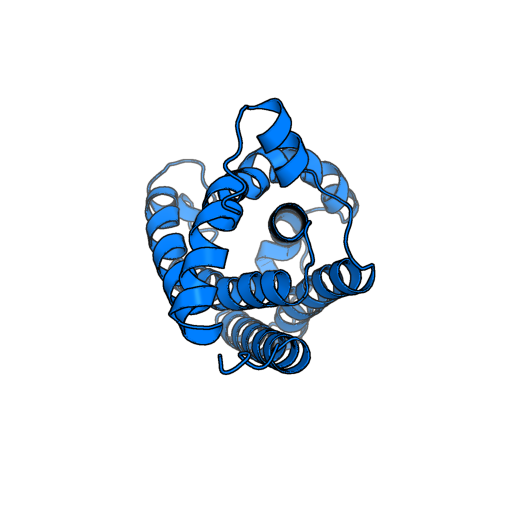8 -7.970 1.00 92.88 162 LEU A N 1
ATOM 1301 C CA . LEU A 1 162 ? 8.509 9.114 -8.001 1.00 92.88 162 LEU A CA 1
ATOM 1302 C C . LEU A 1 162 ? 9.463 7.933 -8.214 1.00 92.88 162 LEU A C 1
ATOM 1304 O O . LEU A 1 162 ? 10.488 8.071 -8.878 1.00 92.88 162 LEU A O 1
ATOM 1308 N N . PHE A 1 163 ? 9.153 6.798 -7.593 1.00 93.06 163 PHE A N 1
ATOM 1309 C CA . PHE A 1 163 ? 10.053 5.657 -7.438 1.00 93.06 163 PHE A CA 1
ATOM 1310 C C . PHE A 1 163 ? 9.572 4.409 -8.193 1.00 93.06 163 PHE A C 1
ATOM 1312 O O . PHE A 1 163 ? 10.152 3.339 -8.042 1.00 93.06 163 PHE A O 1
ATOM 1319 N N . GLY A 1 164 ? 8.534 4.509 -9.024 1.00 90.94 164 GLY A N 1
ATOM 1320 C CA . GLY A 1 164 ? 7.979 3.392 -9.798 1.00 90.94 164 GLY A CA 1
ATOM 1321 C C . GLY A 1 164 ? 9.038 2.504 -10.475 1.00 90.94 164 GLY A C 1
ATOM 1322 O O . GLY A 1 164 ? 8.998 1.288 -10.275 1.00 90.94 164 GLY A O 1
ATOM 1323 N N . PRO A 1 165 ? 10.059 3.059 -11.162 1.00 90.69 165 PRO A N 1
ATOM 1324 C CA . PRO A 1 165 ? 11.102 2.262 -11.812 1.00 90.69 165 PRO A CA 1
ATOM 1325 C C . PRO A 1 165 ? 11.922 1.369 -10.875 1.00 90.69 165 PRO A C 1
ATOM 1327 O O . PRO A 1 165 ? 12.360 0.294 -11.293 1.00 90.69 165 PRO A O 1
ATOM 1330 N N . VAL A 1 166 ? 12.110 1.744 -9.600 1.00 92.00 166 VAL A N 1
ATOM 1331 C CA . VAL A 1 166 ? 12.831 0.882 -8.640 1.00 92.00 166 VAL A CA 1
ATOM 1332 C C . VAL A 1 166 ? 12.004 -0.343 -8.239 1.00 92.00 166 VAL A C 1
ATOM 1334 O O . VAL A 1 166 ? 12.539 -1.334 -7.738 1.00 92.00 166 VAL A O 1
ATOM 1337 N N . THR A 1 167 ? 10.691 -0.302 -8.483 1.00 92.12 167 THR A N 1
ATOM 1338 C CA . THR A 1 167 ? 9.770 -1.404 -8.183 1.00 92.12 167 THR A CA 1
ATOM 1339 C C . THR A 1 167 ? 9.637 -2.425 -9.314 1.00 92.12 167 THR A C 1
ATOM 1341 O O . THR A 1 167 ? 9.101 -3.505 -9.093 1.00 92.12 167 THR A O 1
ATOM 1344 N N . ALA A 1 168 ? 10.222 -2.157 -10.486 1.00 92.25 168 ALA A N 1
ATOM 1345 C CA . ALA A 1 168 ? 10.054 -2.943 -11.712 1.00 92.25 168 ALA A CA 1
ATOM 1346 C C . ALA A 1 168 ? 10.886 -4.246 -11.777 1.00 92.25 168 ALA A C 1
ATOM 1348 O O . ALA A 1 168 ? 11.243 -4.715 -12.857 1.00 92.25 168 ALA A O 1
ATOM 1349 N N . THR A 1 169 ? 11.253 -4.835 -10.634 1.00 95.00 169 THR A N 1
ATOM 1350 C CA . THR A 1 169 ? 12.025 -6.090 -10.588 1.00 95.00 169 THR A CA 1
ATOM 1351 C C . THR A 1 169 ? 11.367 -7.115 -9.675 1.00 95.00 169 THR A C 1
ATOM 1353 O O . THR A 1 169 ? 10.886 -6.785 -8.588 1.00 95.00 169 THR A O 1
ATOM 1356 N N . TRP A 1 170 ? 11.399 -8.389 -10.079 1.00 96.12 170 TRP A N 1
ATOM 1357 C CA . TRP A 1 170 ? 10.854 -9.485 -9.271 1.00 96.12 170 TRP A CA 1
ATOM 1358 C C . TRP A 1 170 ? 11.613 -9.666 -7.955 1.00 96.12 170 TRP A C 1
ATOM 1360 O O . TRP A 1 170 ? 10.986 -9.844 -6.916 1.00 96.12 170 TRP A O 1
ATOM 1370 N N . ALA A 1 171 ? 12.946 -9.560 -7.971 1.00 96.75 171 ALA A N 1
ATOM 1371 C CA . ALA A 1 171 ? 13.764 -9.693 -6.765 1.00 96.75 171 ALA A CA 1
ATOM 1372 C C . ALA A 1 171 ? 13.424 -8.618 -5.718 1.00 96.75 171 ALA A C 1
ATOM 1374 O O . ALA A 1 171 ? 13.156 -8.948 -4.562 1.00 96.75 171 ALA A O 1
ATOM 1375 N N . GLY A 1 172 ? 13.360 -7.346 -6.134 1.00 96.81 172 GLY A N 1
ATOM 1376 C CA . GLY A 1 172 ? 12.954 -6.247 -5.259 1.00 96.81 172 GLY A CA 1
ATOM 1377 C C . GLY A 1 172 ? 11.519 -6.412 -4.761 1.00 96.81 172 GLY A C 1
ATOM 1378 O O . GLY A 1 172 ? 11.270 -6.256 -3.570 1.00 96.81 172 GLY A O 1
ATOM 1379 N N . THR A 1 173 ? 10.598 -6.810 -5.647 1.00 97.12 173 THR A N 1
ATOM 1380 C CA . THR A 1 173 ? 9.192 -7.068 -5.302 1.00 97.12 173 THR A CA 1
ATOM 1381 C C . THR A 1 173 ? 9.077 -8.148 -4.236 1.00 97.12 173 THR A C 1
ATOM 1383 O O . THR A 1 173 ? 8.465 -7.912 -3.201 1.00 97.12 173 THR A O 1
ATOM 1386 N N . ILE A 1 174 ? 9.687 -9.316 -4.427 1.00 97.81 174 ILE A N 1
ATOM 1387 C CA . ILE A 1 174 ? 9.611 -10.412 -3.452 1.00 97.81 174 ILE A CA 1
ATOM 1388 C C . ILE A 1 174 ? 10.202 -9.975 -2.106 1.00 97.81 174 ILE A C 1
ATOM 1390 O O . ILE A 1 174 ? 9.570 -10.177 -1.069 1.00 97.81 174 ILE A O 1
ATOM 1394 N N . ALA A 1 175 ? 11.372 -9.330 -2.114 1.00 98.19 175 ALA A N 1
ATOM 1395 C CA . ALA A 1 175 ? 12.042 -8.904 -0.890 1.00 98.19 175 ALA A CA 1
ATOM 1396 C C . ALA A 1 175 ? 11.252 -7.830 -0.123 1.00 98.19 175 ALA A C 1
ATOM 1398 O O . ALA A 1 175 ? 10.973 -8.008 1.063 1.00 98.19 175 ALA A O 1
ATOM 1399 N N . ALA A 1 176 ? 10.846 -6.742 -0.785 1.00 98.12 176 ALA A N 1
ATOM 1400 C CA . ALA A 1 176 ? 10.107 -5.647 -0.153 1.00 98.12 176 ALA A CA 1
ATOM 1401 C C . ALA A 1 176 ? 8.755 -6.118 0.398 1.00 98.12 176 ALA A C 1
ATOM 1403 O O . ALA A 1 176 ? 8.378 -5.755 1.514 1.00 98.12 176 ALA A O 1
ATOM 1404 N N . ASN A 1 177 ? 8.060 -6.987 -0.342 1.00 98.31 177 ASN A N 1
ATOM 1405 C CA . ASN A 1 177 ? 6.779 -7.539 0.084 1.00 98.31 177 ASN A CA 1
ATOM 1406 C C . ASN A 1 177 ? 6.920 -8.542 1.239 1.00 98.31 177 ASN A C 1
ATOM 1408 O O . ASN A 1 177 ? 6.118 -8.519 2.171 1.00 98.31 177 ASN A O 1
ATOM 1412 N N . ALA A 1 178 ? 7.961 -9.378 1.252 1.00 98.38 178 ALA A N 1
ATOM 1413 C CA . ALA A 1 178 ? 8.237 -10.243 2.397 1.00 98.38 178 ALA A CA 1
ATOM 1414 C C . ALA A 1 178 ? 8.550 -9.419 3.657 1.00 98.38 178 ALA A C 1
ATOM 1416 O O . ALA A 1 178 ? 7.977 -9.660 4.721 1.00 98.38 178 ALA A O 1
ATOM 1417 N N . ILE A 1 179 ? 9.406 -8.400 3.530 1.00 98.44 179 ILE A N 1
ATOM 1418 C CA . ILE A 1 179 ? 9.789 -7.528 4.643 1.00 98.44 179 ILE A CA 1
ATOM 1419 C C . ILE A 1 179 ? 8.583 -6.759 5.185 1.00 98.44 179 ILE A C 1
ATOM 1421 O O . ILE A 1 179 ? 8.390 -6.727 6.402 1.00 98.44 179 ILE A O 1
ATOM 1425 N N . ILE A 1 180 ? 7.738 -6.178 4.324 1.00 98.38 180 ILE A N 1
ATOM 1426 C CA . ILE A 1 180 ? 6.575 -5.421 4.801 1.00 98.38 180 ILE A CA 1
ATOM 1427 C C . ILE A 1 180 ? 5.551 -6.334 5.484 1.00 98.38 180 ILE A C 1
ATOM 1429 O O . ILE A 1 180 ? 4.974 -5.937 6.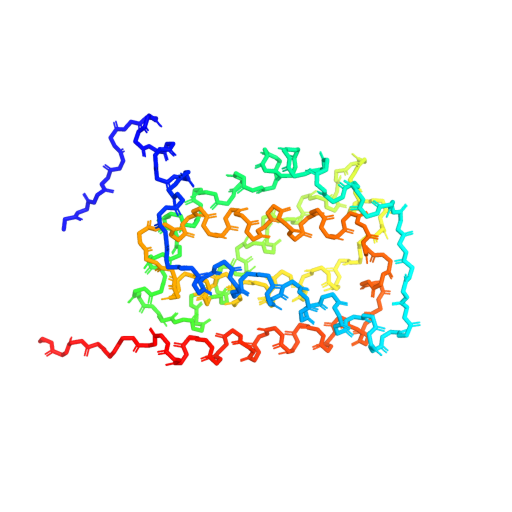496 1.00 98.38 180 ILE A O 1
ATOM 1433 N N . VAL A 1 181 ? 5.366 -7.575 5.017 1.00 98.56 181 VAL A N 1
ATOM 1434 C CA . VAL A 1 181 ? 4.498 -8.558 5.688 1.00 98.56 181 VAL A CA 1
ATOM 1435 C C . VAL A 1 181 ? 5.055 -8.920 7.064 1.00 98.56 181 VAL A C 1
ATOM 1437 O O . VAL A 1 181 ? 4.316 -8.861 8.046 1.00 98.56 181 VAL A O 1
ATOM 1440 N N . LEU A 1 182 ? 6.352 -9.224 7.172 1.00 98.44 182 LEU A N 1
ATOM 1441 C CA . LEU A 1 182 ? 6.995 -9.531 8.457 1.00 98.44 182 LEU A CA 1
ATOM 1442 C C . LEU A 1 182 ? 6.900 -8.354 9.435 1.00 98.44 182 LEU A C 1
ATOM 1444 O O . LEU A 1 182 ? 6.529 -8.537 10.595 1.00 98.44 182 LEU A O 1
ATOM 1448 N N . PHE A 1 183 ? 7.160 -7.137 8.955 1.00 98.12 183 PHE A N 1
ATOM 1449 C CA . PHE A 1 183 ? 7.011 -5.914 9.739 1.00 98.12 183 PHE A CA 1
ATOM 1450 C C . PHE A 1 183 ? 5.570 -5.734 10.234 1.00 98.12 183 PHE A C 1
ATOM 1452 O O . PHE A 1 183 ? 5.339 -5.458 11.412 1.00 98.12 183 PHE A O 1
ATOM 1459 N N . SER A 1 184 ? 4.590 -5.979 9.362 1.00 98.06 184 SER A N 1
ATOM 1460 C CA . SER A 1 184 ? 3.162 -5.904 9.685 1.00 98.06 184 SER A CA 1
ATOM 1461 C C . SER A 1 184 ? 2.750 -6.916 10.752 1.00 98.06 184 SER A C 1
ATOM 1463 O O . SER A 1 184 ? 2.024 -6.567 11.683 1.00 98.06 184 SER A O 1
ATOM 1465 N N . VAL A 1 185 ? 3.235 -8.157 10.651 1.00 97.56 185 VAL A N 1
ATOM 1466 C CA . VAL A 1 185 ? 3.007 -9.204 11.658 1.00 97.56 185 VAL A CA 1
ATOM 1467 C C . VAL A 1 185 ? 3.625 -8.805 12.999 1.00 97.56 185 VAL A C 1
ATOM 1469 O O . VAL A 1 185 ? 2.961 -8.930 14.027 1.00 97.56 185 VAL A O 1
ATOM 1472 N N . GLY A 1 186 ? 4.845 -8.258 12.999 1.00 96.81 186 GLY A N 1
ATOM 1473 C CA . GLY A 1 186 ? 5.502 -7.752 14.207 1.00 96.81 186 GLY A CA 1
ATOM 1474 C C . GLY A 1 186 ? 4.700 -6.643 14.894 1.00 96.81 186 GLY A C 1
ATOM 1475 O O . GLY A 1 186 ? 4.441 -6.715 16.095 1.00 96.81 186 GLY A O 1
ATOM 1476 N N . ILE A 1 187 ? 4.216 -5.657 14.131 1.00 95.62 187 ILE A N 1
ATOM 1477 C CA . ILE A 1 187 ? 3.326 -4.603 14.643 1.00 95.62 187 ILE A CA 1
ATOM 1478 C C . ILE A 1 187 ? 2.049 -5.217 15.226 1.00 95.62 187 ILE A C 1
ATOM 1480 O O . ILE A 1 187 ? 1.650 -4.887 16.343 1.00 95.62 187 ILE A O 1
ATOM 1484 N N . ALA A 1 188 ? 1.395 -6.111 14.484 1.00 94.56 188 ALA A N 1
ATOM 1485 C CA . ALA A 1 188 ? 0.151 -6.728 14.921 1.00 94.56 188 ALA A CA 1
ATOM 1486 C C . ALA A 1 188 ? 0.324 -7.545 16.213 1.00 94.56 188 ALA A C 1
ATOM 1488 O O . ALA A 1 188 ? -0.599 -7.572 17.028 1.00 94.56 188 ALA A O 1
ATOM 1489 N N . ALA A 1 189 ? 1.492 -8.162 16.420 1.00 93.69 189 ALA A N 1
ATOM 1490 C CA . ALA A 1 189 ? 1.839 -8.861 17.654 1.00 93.69 189 ALA A CA 1
ATOM 1491 C C . ALA A 1 189 ? 2.003 -7.894 18.839 1.00 93.69 189 ALA A C 1
ATOM 1493 O O . ALA A 1 189 ? 1.432 -8.134 19.900 1.00 93.69 189 ALA A O 1
ATOM 1494 N N . VAL A 1 190 ? 2.697 -6.764 18.651 1.00 93.00 190 VAL A N 1
ATOM 1495 C CA . VAL A 1 190 ? 2.873 -5.730 19.695 1.00 93.00 190 VAL A CA 1
ATOM 1496 C C . VAL A 1 190 ? 1.540 -5.095 20.101 1.00 93.00 190 VAL A C 1
ATOM 1498 O O . VAL A 1 190 ? 1.311 -4.810 21.274 1.00 93.00 190 VAL A O 1
ATOM 1501 N N . TYR A 1 191 ? 0.643 -4.876 19.138 1.00 87.81 191 TYR A N 1
ATOM 1502 C CA . TYR A 1 191 ? -0.669 -4.263 19.370 1.00 87.81 191 TYR A CA 1
ATOM 1503 C C . TYR A 1 191 ? -1.798 -5.282 19.575 1.00 87.81 191 TYR A C 1
ATOM 1505 O O . TYR A 1 191 ? -2.978 -4.912 19.548 1.00 87.81 191 TYR A O 1
ATOM 1513 N N . HIS A 1 192 ? -1.469 -6.557 19.795 1.00 76.50 192 HIS A N 1
ATOM 1514 C CA . HIS A 1 192 ? -2.468 -7.570 20.091 1.00 76.50 192 HIS A CA 1
ATOM 1515 C C . HIS A 1 192 ? -3.140 -7.259 21.432 1.00 76.50 192 HIS A C 1
ATOM 1517 O O . HIS A 1 192 ? -2.509 -7.287 22.486 1.00 76.50 192 HIS A O 1
ATOM 1523 N N . LYS A 1 193 ? -4.444 -6.969 21.405 1.00 60.19 193 LYS A N 1
ATOM 1524 C CA . LYS A 1 193 ? -5.253 -6.962 22.624 1.00 60.19 193 LYS A CA 1
ATOM 1525 C C . LYS A 1 193 ? -5.725 -8.394 22.874 1.00 60.19 193 LYS A C 1
ATOM 1527 O O . LYS A 1 193 ? -6.441 -8.905 22.007 1.00 60.19 193 LYS A O 1
ATOM 1532 N N . PRO A 1 194 ? -5.343 -9.041 23.991 1.00 52.06 194 PRO A N 1
ATOM 1533 C CA . PRO A 1 194 ? -5.881 -10.352 24.323 1.00 52.06 194 PRO A CA 1
ATOM 1534 C C . PRO A 1 194 ? -7.409 -10.264 24.350 1.00 52.06 194 PRO A C 1
ATOM 1536 O O . PRO A 1 194 ? -7.971 -9.271 24.820 1.00 52.06 194 PRO A O 1
ATOM 1539 N N . LYS A 1 195 ? -8.085 -11.268 23.780 1.00 47.22 195 LYS A N 1
ATOM 1540 C CA . LYS A 1 195 ? -9.544 -11.362 23.879 1.00 47.22 195 LYS A CA 1
ATOM 1541 C C . LYS A 1 195 ? -9.892 -11.440 25.365 1.00 47.22 195 LYS A C 1
ATOM 1543 O O . LYS A 1 195 ? -9.437 -12.362 26.034 1.00 47.22 195 LYS A O 1
ATOM 1548 N N . GLU A 1 196 ? -10.674 -10.485 25.865 1.00 38.88 196 GLU A N 1
ATOM 1549 C CA . GLU A 1 196 ? -11.360 -10.669 27.143 1.00 38.88 196 GLU A CA 1
ATOM 1550 C C . GLU A 1 196 ? -12.242 -11.910 26.989 1.00 38.88 196 GLU A C 1
ATOM 1552 O O . GLU A 1 196 ? -13.119 -11.960 26.124 1.00 38.88 196 GLU A O 1
ATOM 1557 N N . ILE A 1 197 ? -11.910 -12.949 27.751 1.00 38.25 197 ILE A N 1
ATOM 1558 C CA . ILE A 1 197 ? -12.739 -14.137 27.901 1.00 38.25 197 ILE A CA 1
ATOM 1559 C C . ILE A 1 197 ? -13.877 -13.693 28.823 1.00 38.25 197 ILE A C 1
ATOM 1561 O O . ILE A 1 197 ? -13.668 -13.571 30.029 1.00 38.25 197 ILE A O 1
ATOM 1565 N N . THR A 1 198 ? -15.025 -13.347 28.242 1.00 37.81 198 THR A N 1
ATOM 1566 C CA . THR A 1 198 ? -16.297 -13.221 28.964 1.00 37.81 198 THR A CA 1
ATOM 1567 C C . THR A 1 198 ? -17.076 -14.519 28.915 1.00 37.81 198 THR A C 1
ATOM 1569 O O . THR A 1 198 ? -17.042 -15.192 27.858 1.00 37.81 198 THR A O 1
#